Protein AF-A0A815KRX8-F1 (afdb_monomer_lite)

InterPro domains:
  IPR001810 F-box domain [PS50181] (5-52)

Radius of gyration: 23.62 Å; chains: 1; bounding box: 89×50×46 Å

Organism: NCBI:txid392033

Secondary structure (DSSP, 8-state):
-------GGGS-HHHHHHHHHTS-HHHHHHHHTTT-HHHHHHHTSHHHHSEEEE---TT-SS----HHHHHHIIIIIHHHHTTT-SEEEEEGGGHHHHHHHS--TT--EEEEE---HHHHHHHHHHHHHHHHHHHHHHHHHHHHHHHH--S--SHHHHHHHHHHHHHHHHHHHHHHHHHTTS---HHHHGGG---HHHHHHHHHT-------

Foldseek 3Di:
DDDPDDDPVNDDLVVNLVVCQVDQLLCLLLPPCPPDPSSVVSNLDLSSQQAHAAEDDPPDPPDDCDPVSLVCCLAPRCQSNLQSHQEYEHEPVSVVSNLLSDDRPNHDYYHYDDPPCVVVVVVVVVVVVVVVVVVVVVVVVVVVVCVVDVDDDPCVVVVVVVVVVVVVVVVVVVVVVVVVVDDDDVVVCPVRDDPPVVVVCVVVVPPDDDDD

Structure (mmCIF, N/CA/C/O backbone):
data_AF-A0A815KRX8-F1
#
_entry.id   AF-A0A815KRX8-F1
#
loop_
_atom_site.group_PDB
_atom_site.id
_atom_site.type_symbol
_atom_site.label_atom_id
_atom_site.label_alt_id
_atom_site.label_comp_id
_atom_site.label_asym_id
_atom_site.label_entity_id
_atom_site.label_seq_id
_atom_site.pdbx_PDB_ins_code
_atom_site.Cartn_x
_atom_site.Cartn_y
_atom_site.Cartn_z
_atom_site.occupancy
_atom_site.B_iso_or_equiv
_atom_site.auth_seq_id
_atom_site.auth_comp_id
_atom_site.auth_asym_id
_atom_site.auth_atom_id
_atom_site.pdbx_PDB_model_num
ATOM 1 N N . MET A 1 1 ? -39.601 -9.131 10.454 1.00 56.31 1 MET A N 1
ATOM 2 C CA . MET A 1 1 ? -38.180 -9.439 10.716 1.00 56.31 1 MET A CA 1
ATOM 3 C C . MET A 1 1 ? -37.431 -8.122 10.718 1.00 56.31 1 MET A C 1
ATOM 5 O O . MET A 1 1 ? -37.190 -7.575 9.649 1.00 56.31 1 MET A O 1
ATOM 9 N N . GLU A 1 2 ? -37.153 -7.573 11.896 1.00 60.09 2 GLU A N 1
ATOM 10 C CA . GLU A 1 2 ? -36.263 -6.418 12.023 1.00 60.09 2 GLU A CA 1
ATOM 11 C C . GLU A 1 2 ? -34.835 -6.901 11.766 1.00 60.09 2 GLU A C 1
ATOM 13 O O . GLU A 1 2 ? -34.357 -7.824 12.424 1.00 60.09 2 GLU A O 1
ATOM 18 N N . ARG A 1 3 ? -34.172 -6.347 10.748 1.00 64.12 3 ARG A N 1
ATOM 19 C CA . ARG A 1 3 ? -32.745 -6.594 10.540 1.00 64.12 3 ARG A CA 1
ATOM 20 C C . ARG A 1 3 ? -32.000 -5.720 11.539 1.00 64.12 3 ARG A C 1
ATOM 22 O O . ARG A 1 3 ? -32.059 -4.499 11.422 1.00 64.12 3 ARG A O 1
ATOM 29 N N . SER A 1 4 ? -31.315 -6.329 12.503 1.00 70.62 4 SER A N 1
ATOM 30 C CA . SER A 1 4 ? -30.347 -5.604 13.324 1.00 70.62 4 SER A CA 1
ATOM 31 C C . SER A 1 4 ? -29.234 -5.102 12.402 1.00 70.62 4 SER A C 1
ATOM 33 O O . SER A 1 4 ? -28.467 -5.899 11.857 1.00 70.62 4 SER A O 1
ATOM 35 N N . CYS A 1 5 ? -29.183 -3.792 12.174 1.00 80.50 5 CYS A N 1
ATOM 36 C CA . CYS A 1 5 ? -28.076 -3.157 11.474 1.00 80.50 5 CYS A CA 1
ATOM 37 C C . CYS A 1 5 ? -26.936 -3.010 12.483 1.00 80.50 5 CYS A C 1
ATOM 39 O O . CYS A 1 5 ? -26.982 -2.120 13.328 1.00 80.50 5 CYS A O 1
ATOM 41 N N . VAL A 1 6 ? -25.970 -3.927 12.448 1.00 83.56 6 VAL A N 1
ATOM 42 C CA . VAL A 1 6 ? -24.731 -3.771 13.217 1.00 83.56 6 VAL A CA 1
ATOM 43 C C . VAL A 1 6 ? -23.919 -2.689 12.520 1.00 83.56 6 VAL A C 1
ATOM 45 O O . VAL A 1 6 ? -23.613 -2.831 11.332 1.00 83.56 6 VAL A O 1
ATOM 48 N N . GLN A 1 7 ? -23.616 -1.597 13.222 1.00 89.25 7 GLN A N 1
ATOM 49 C CA . GLN A 1 7 ? -22.773 -0.555 12.654 1.00 89.25 7 GLN A CA 1
ATOM 50 C C . GLN A 1 7 ? -21.319 -1.021 12.691 1.00 89.25 7 GLN A C 1
ATOM 52 O O . GLN A 1 7 ? -20.905 -1.749 13.592 1.00 89.25 7 GLN A O 1
ATOM 57 N N . LEU A 1 8 ? -20.526 -0.599 11.705 1.00 87.19 8 LEU A N 1
ATOM 58 C CA . LEU A 1 8 ? -19.100 -0.932 11.648 1.00 87.19 8 LEU A CA 1
ATOM 59 C C . LEU A 1 8 ? -18.374 -0.474 12.928 1.00 87.19 8 LEU A C 1
ATOM 61 O O . LEU A 1 8 ? -17.474 -1.151 13.410 1.00 87.19 8 LEU A O 1
ATOM 65 N N . GLU A 1 9 ? -18.817 0.643 13.508 1.00 88.00 9 GLU A N 1
ATOM 66 C CA . GLU A 1 9 ? -18.276 1.216 14.743 1.00 88.00 9 GLU A CA 1
ATOM 67 C C . GLU A 1 9 ? -18.556 0.361 15.990 1.00 88.00 9 GLU A C 1
ATOM 69 O O . GLU A 1 9 ? -17.815 0.458 16.966 1.00 88.00 9 GLU A O 1
ATOM 74 N N . ASP A 1 10 ? -19.555 -0.523 15.955 1.00 92.81 10 ASP A N 1
ATOM 75 C CA . ASP A 1 10 ? -19.888 -1.403 17.081 1.00 92.81 10 ASP A CA 1
ATOM 76 C C . ASP A 1 10 ? -19.003 -2.661 17.126 1.00 92.81 10 ASP A C 1
ATOM 78 O O . ASP A 1 10 ? -18.965 -3.371 18.133 1.00 92.81 10 ASP A O 1
ATOM 82 N N . LEU A 1 11 ? -18.300 -2.972 16.031 1.00 95.06 11 LEU A N 1
ATOM 83 C CA . LEU A 1 11 ? -17.451 -4.158 15.942 1.00 95.06 11 LEU A CA 1
ATOM 84 C C . LEU A 1 11 ? -16.137 -3.945 16.699 1.00 95.06 11 LEU A C 1
ATOM 86 O O . LEU A 1 11 ? -15.582 -2.859 16.592 1.00 95.06 11 LEU A O 1
ATOM 90 N N . PRO A 1 12 ? -15.586 -4.953 17.400 1.00 96.44 12 PRO A N 1
ATOM 91 C CA . PRO A 1 12 ? -14.242 -4.891 17.986 1.00 96.44 12 PRO A CA 1
ATOM 92 C C . PRO A 1 12 ? -13.132 -4.688 16.940 1.00 96.44 12 PRO A C 1
ATOM 94 O O . PRO A 1 12 ? -13.290 -5.075 15.779 1.00 96.44 12 PRO A O 1
ATOM 97 N N . ASP A 1 13 ? -11.990 -4.130 17.358 1.00 96.38 13 ASP A N 1
ATOM 98 C CA . ASP A 1 13 ? -10.858 -3.807 16.470 1.00 96.38 13 ASP A CA 1
ATOM 99 C C . ASP A 1 13 ? -10.317 -5.044 15.742 1.00 96.38 13 ASP A C 1
ATOM 101 O O . ASP A 1 13 ? -9.998 -4.982 14.557 1.00 96.38 13 ASP A O 1
ATOM 105 N N . GLU A 1 14 ? -10.281 -6.195 16.413 1.00 95.88 14 GLU A N 1
ATOM 106 C CA . GLU A 1 14 ? -9.808 -7.456 15.844 1.00 95.88 14 GLU A CA 1
ATOM 107 C C . GLU A 1 14 ? -10.713 -7.931 14.704 1.00 95.88 14 GLU A C 1
ATOM 109 O O . GLU A 1 14 ? -10.236 -8.425 13.682 1.00 95.88 14 GLU A O 1
ATOM 114 N N . ILE A 1 15 ? -12.028 -7.749 14.853 1.00 96.62 15 ILE A N 1
ATOM 115 C CA . ILE A 1 15 ? -13.004 -8.110 13.821 1.00 96.62 15 ILE A CA 1
ATOM 116 C C . ILE A 1 15 ? -12.880 -7.163 12.629 1.00 96.62 15 ILE A C 1
ATOM 118 O O . ILE A 1 15 ? -12.898 -7.618 11.486 1.00 96.62 15 ILE A O 1
ATOM 122 N N . LEU A 1 16 ? -12.701 -5.864 12.882 1.00 95.94 16 LEU A N 1
ATOM 123 C CA . LEU A 1 16 ? -12.462 -4.877 11.829 1.00 95.94 16 LEU A CA 1
ATOM 124 C C . LEU A 1 16 ? -11.188 -5.184 11.046 1.00 95.94 16 LEU A C 1
ATOM 126 O O . LEU A 1 16 ? -11.213 -5.174 9.818 1.00 95.94 16 LEU A O 1
ATOM 130 N N . LEU A 1 17 ? -10.102 -5.523 11.738 1.00 95.31 17 LEU A N 1
ATOM 131 C CA . LEU A 1 17 ? -8.840 -5.888 11.109 1.00 95.31 17 LEU A CA 1
ATOM 132 C C . LEU A 1 17 ? -8.992 -7.129 10.220 1.00 95.31 17 LEU A C 1
ATOM 134 O O . LEU A 1 17 ? -8.535 -7.110 9.080 1.00 95.31 17 LEU A O 1
ATOM 138 N N . ILE A 1 18 ? -9.693 -8.167 10.692 1.00 95.88 18 ILE A N 1
ATOM 139 C CA . ILE A 1 18 ? -9.994 -9.364 9.889 1.00 95.88 18 ILE A CA 1
ATOM 140 C C . ILE A 1 18 ? -10.816 -8.995 8.649 1.00 95.88 18 ILE A C 1
ATOM 142 O O . ILE A 1 18 ? -10.522 -9.469 7.553 1.00 95.88 18 ILE A O 1
ATOM 146 N N . ILE A 1 19 ? -11.839 -8.146 8.790 1.00 95.44 19 ILE A N 1
ATOM 147 C CA . ILE A 1 19 ? -12.645 -7.689 7.651 1.00 95.44 19 ILE A CA 1
ATOM 148 C C . ILE A 1 19 ? -11.756 -6.947 6.649 1.00 95.44 19 ILE A C 1
ATOM 150 O O . ILE A 1 19 ? -11.759 -7.289 5.469 1.00 95.44 19 ILE A O 1
ATOM 154 N N . PHE A 1 20 ? -10.959 -5.981 7.103 1.00 95.69 20 PHE A N 1
ATOM 155 C CA . PHE A 1 20 ? -10.097 -5.177 6.237 1.00 95.69 20 PHE A CA 1
ATOM 156 C C . PHE A 1 20 ? -9.013 -6.001 5.544 1.00 95.69 20 PHE A C 1
ATOM 158 O O . PHE A 1 20 ? -8.739 -5.760 4.374 1.00 95.69 20 PHE A O 1
ATOM 165 N N . GLN A 1 21 ? -8.437 -7.003 6.211 1.00 93.88 21 GLN A N 1
ATOM 166 C CA . GLN A 1 21 ? -7.458 -7.912 5.604 1.00 93.88 21 GLN A CA 1
ATOM 167 C C . GLN A 1 21 ? -8.037 -8.771 4.474 1.00 93.88 21 GLN A C 1
ATOM 169 O O . GLN A 1 21 ? -7.288 -9.226 3.613 1.00 93.88 21 GLN A O 1
ATOM 174 N N . ASN A 1 22 ? -9.354 -8.984 4.462 1.00 94.31 22 ASN A N 1
ATOM 175 C CA . ASN A 1 22 ? -10.047 -9.677 3.375 1.00 94.31 22 ASN A CA 1
ATOM 176 C C . ASN A 1 22 ? -10.445 -8.740 2.219 1.00 94.31 22 ASN A C 1
ATOM 178 O O . ASN A 1 22 ? -11.000 -9.202 1.222 1.00 94.31 22 ASN A O 1
ATOM 182 N N . LEU A 1 23 ? -10.180 -7.437 2.338 1.00 93.38 23 LEU A N 1
ATOM 183 C CA . LEU A 1 23 ? -10.417 -6.433 1.303 1.00 93.38 23 LEU A CA 1
ATOM 184 C C . LEU A 1 23 ? -9.094 -5.999 0.660 1.00 93.38 23 LEU A C 1
ATOM 186 O O . LEU A 1 23 ? -8.009 -6.208 1.203 1.00 93.38 23 LEU A O 1
ATOM 190 N N . TYR A 1 24 ? -9.177 -5.344 -0.500 1.00 91.50 24 TYR A N 1
ATOM 191 C CA . TYR A 1 24 ? -8.004 -4.713 -1.095 1.00 91.50 24 TYR A CA 1
ATOM 192 C C . TYR A 1 24 ? -7.533 -3.563 -0.206 1.00 91.50 24 TYR A C 1
ATOM 194 O O . TYR A 1 24 ? -8.254 -2.595 0.033 1.00 91.50 24 TYR A O 1
ATOM 202 N N . ASN A 1 25 ? -6.298 -3.669 0.282 1.00 92.94 25 ASN A N 1
ATOM 203 C CA . ASN A 1 25 ? -5.694 -2.675 1.166 1.00 92.94 25 ASN A CA 1
ATOM 204 C C . ASN A 1 25 ? -5.750 -1.252 0.591 1.00 92.94 25 ASN A C 1
ATOM 206 O O . ASN A 1 25 ? -5.998 -0.311 1.339 1.00 92.94 25 ASN A O 1
ATOM 210 N N . CYS A 1 26 ? -5.578 -1.087 -0.721 1.00 92.44 26 CYS A N 1
ATOM 211 C CA . CYS A 1 26 ? -5.683 0.208 -1.376 1.00 92.44 26 CYS A CA 1
ATOM 212 C C . CYS A 1 26 ? -7.086 0.826 -1.236 1.00 92.44 26 CYS A C 1
ATOM 214 O O . CYS A 1 26 ? -7.201 1.990 -0.853 1.00 92.44 26 CYS A O 1
ATOM 216 N N . ASP A 1 27 ? -8.142 0.041 -1.446 1.00 92.69 27 ASP A N 1
ATOM 217 C CA . ASP A 1 27 ? -9.528 0.497 -1.331 1.00 92.69 27 ASP A CA 1
ATOM 218 C C . ASP A 1 27 ? -9.858 0.887 0.106 1.00 92.69 27 ASP A C 1
ATOM 220 O O . ASP A 1 27 ? -10.471 1.927 0.346 1.00 92.69 27 ASP A O 1
ATOM 224 N N . VAL A 1 28 ? -9.417 0.080 1.072 1.00 95.44 28 VAL A N 1
ATOM 225 C CA . VAL A 1 28 ? -9.635 0.348 2.496 1.00 95.44 28 VAL A CA 1
ATOM 226 C C . VAL A 1 28 ? -8.893 1.616 2.924 1.00 95.44 28 VAL A C 1
ATOM 228 O O . VAL A 1 28 ? -9.499 2.499 3.528 1.00 95.44 28 VAL A O 1
ATOM 231 N N . LEU A 1 29 ? -7.606 1.750 2.583 1.00 96.69 29 LEU A N 1
ATOM 232 C CA . LEU A 1 29 ? -6.811 2.936 2.920 1.00 96.69 29 LEU A CA 1
ATOM 233 C C . LEU A 1 29 ? -7.395 4.197 2.287 1.00 96.69 29 LEU A C 1
ATOM 235 O O . LEU A 1 29 ? -7.547 5.210 2.963 1.00 96.69 29 LEU A O 1
ATOM 239 N N . TYR A 1 30 ? -7.765 4.135 1.008 1.00 95.56 30 TYR A N 1
ATOM 240 C CA . TYR A 1 30 ? -8.398 5.260 0.333 1.00 95.56 30 TYR A CA 1
ATOM 241 C C . TYR A 1 30 ? -9.749 5.608 0.970 1.00 95.56 30 TYR A C 1
ATOM 243 O O . TYR A 1 30 ? -10.049 6.780 1.193 1.00 95.56 30 TYR A O 1
ATOM 251 N N . SER A 1 31 ? -10.571 4.612 1.293 1.00 95.06 31 SER A N 1
ATOM 252 C CA . SER A 1 31 ? -11.927 4.856 1.787 1.00 95.06 31 SER A CA 1
ATOM 253 C C . SER A 1 31 ? -11.949 5.370 3.220 1.00 95.06 31 SER A C 1
ATOM 255 O O . SER A 1 31 ? -12.754 6.241 3.522 1.00 95.06 31 SER A O 1
ATOM 257 N N . PHE A 1 32 ? -11.085 4.858 4.096 1.00 95.75 32 PHE A N 1
ATOM 258 C CA . PHE A 1 32 ? -11.240 5.044 5.540 1.00 95.75 32 PHE A CA 1
ATOM 259 C C . PHE A 1 32 ? -10.147 5.885 6.202 1.00 95.75 32 PHE A C 1
ATOM 261 O O . PHE A 1 32 ? -10.406 6.454 7.265 1.00 95.75 32 PHE A O 1
ATOM 268 N N . LEU A 1 33 ? -8.957 6.013 5.604 1.00 96.06 33 LEU A N 1
ATOM 269 C CA . LEU A 1 33 ? -7.874 6.764 6.238 1.00 96.06 33 LEU A CA 1
ATOM 270 C C . LEU A 1 33 ? -8.195 8.267 6.284 1.00 96.06 33 LEU A C 1
ATOM 272 O O . LEU A 1 33 ? -8.465 8.902 5.261 1.00 96.06 33 LEU A O 1
ATOM 276 N N . GLY A 1 34 ? -8.112 8.837 7.482 1.00 93.44 34 GLY A N 1
ATOM 277 C CA . GLY A 1 34 ? -8.430 10.221 7.811 1.00 93.44 34 GLY A CA 1
ATOM 278 C C . GLY A 1 34 ? -9.901 10.475 8.143 1.00 93.44 34 GLY A C 1
ATOM 279 O O . GLY A 1 34 ? -10.245 11.620 8.431 1.00 93.44 34 GLY A O 1
ATOM 280 N N . LEU A 1 35 ? -10.770 9.457 8.103 1.00 93.44 35 LEU A N 1
ATOM 281 C CA . LEU A 1 35 ? -12.194 9.629 8.419 1.00 93.44 35 LEU A CA 1
ATOM 282 C C . LEU A 1 35 ? -12.491 9.534 9.917 1.00 93.44 35 LEU A C 1
ATOM 284 O O . LEU A 1 35 ? -13.349 10.253 10.425 1.00 93.44 35 LEU A O 1
ATOM 288 N N . ASN A 1 36 ? -11.819 8.625 10.620 1.00 95.00 36 ASN A N 1
ATOM 289 C CA . ASN A 1 36 ? -12.097 8.319 12.017 1.00 95.00 36 ASN A CA 1
ATOM 290 C C . ASN A 1 36 ? -10.796 7.917 12.724 1.00 95.00 36 ASN A C 1
ATOM 292 O O . ASN A 1 36 ? -10.052 7.083 12.220 1.00 95.00 36 ASN A O 1
ATOM 296 N N . THR A 1 37 ? -10.536 8.469 13.910 1.00 95.62 37 THR A N 1
ATOM 297 C CA . THR A 1 37 ? -9.283 8.253 14.658 1.00 95.62 37 THR A CA 1
ATOM 298 C C . THR A 1 37 ? -9.057 6.799 15.076 1.00 95.62 37 THR A C 1
ATOM 300 O O . THR A 1 37 ? -7.916 6.334 15.132 1.00 95.62 37 THR A O 1
ATOM 303 N N . ARG A 1 38 ? -10.132 6.059 15.358 1.00 96.25 38 ARG A N 1
ATOM 304 C CA . ARG A 1 38 ? -10.067 4.630 15.670 1.00 96.25 38 ARG A CA 1
ATOM 305 C C . ARG A 1 38 ? -9.701 3.826 14.427 1.00 96.25 38 ARG A C 1
ATOM 307 O O . ARG A 1 38 ? -8.777 3.021 14.483 1.00 96.25 38 ARG A O 1
ATOM 314 N N . LEU A 1 39 ? -10.360 4.094 13.297 1.00 95.81 39 LEU A N 1
ATOM 315 C CA . LEU A 1 39 ? -10.004 3.459 12.023 1.00 95.81 39 LEU A CA 1
ATOM 316 C C . LEU A 1 39 ? -8.574 3.806 11.617 1.00 95.81 39 LEU A C 1
ATOM 318 O O . LEU A 1 39 ? -7.833 2.917 11.226 1.00 95.81 39 LEU A O 1
ATOM 322 N N . ASP A 1 40 ? -8.149 5.054 11.796 1.00 96.25 40 ASP A N 1
ATOM 323 C CA . ASP A 1 40 ? -6.776 5.470 11.522 1.00 96.25 40 ASP A CA 1
ATOM 324 C C . ASP A 1 40 ? -5.774 4.675 12.348 1.00 96.25 40 ASP A C 1
ATOM 326 O O . ASP A 1 40 ? -4.715 4.340 11.835 1.00 96.25 40 ASP A O 1
ATOM 330 N N . THR A 1 41 ? -6.096 4.341 13.598 1.00 96.19 41 THR A N 1
ATOM 331 C CA . THR A 1 41 ? -5.224 3.520 14.446 1.00 96.19 41 THR A CA 1
ATOM 332 C C . THR A 1 41 ? -5.085 2.107 13.874 1.00 96.19 41 THR A C 1
ATOM 334 O O . THR A 1 41 ? -3.964 1.636 13.700 1.00 96.19 41 THR A O 1
ATOM 337 N N . ILE A 1 42 ? -6.200 1.473 13.491 1.00 96.31 42 ILE A N 1
ATOM 338 C CA . ILE A 1 42 ? -6.218 0.127 12.886 1.00 96.31 42 ILE A CA 1
ATOM 339 C C . ILE A 1 42 ? -5.492 0.122 11.532 1.00 96.31 42 ILE A C 1
ATOM 341 O O . ILE A 1 42 ? -4.674 -0.750 11.254 1.00 96.31 42 ILE A O 1
ATOM 345 N N . LEU A 1 43 ? -5.760 1.116 10.686 1.00 96.50 43 LEU A N 1
ATOM 346 C CA . LEU A 1 43 ? -5.179 1.238 9.347 1.00 96.50 43 LEU A CA 1
ATOM 347 C C . LEU A 1 43 ? -3.723 1.686 9.365 1.00 96.50 43 LEU A C 1
ATOM 349 O O . LEU A 1 43 ? -3.047 1.555 8.354 1.00 96.50 43 LEU A O 1
ATOM 353 N N . ASN A 1 44 ? -3.239 2.208 10.489 1.00 95.38 44 ASN A N 1
ATOM 354 C CA . ASN A 1 44 ? -1.828 2.456 10.734 1.00 95.38 44 ASN A CA 1
ATOM 355 C C . ASN A 1 44 ? -1.145 1.279 11.430 1.00 95.38 44 ASN A C 1
ATOM 357 O O . ASN A 1 44 ? 0.047 1.391 11.713 1.00 95.38 44 ASN A O 1
ATOM 361 N N . ASP A 1 45 ? -1.837 0.181 11.725 1.00 95.75 45 ASP A N 1
ATOM 362 C CA . ASP A 1 45 ? -1.202 -0.984 12.323 1.00 95.75 45 ASP A CA 1
ATOM 363 C C . ASP A 1 45 ? -0.313 -1.699 11.294 1.00 95.75 45 ASP A C 1
ATOM 365 O O . ASP A 1 45 ? -0.643 -1.822 10.105 1.00 95.75 45 ASP A O 1
ATOM 369 N N . SER A 1 46 ? 0.844 -2.175 11.752 1.00 96.00 46 SER A N 1
ATOM 370 C CA . SER A 1 46 ? 1.780 -2.940 10.925 1.00 96.00 46 SER A CA 1
ATOM 371 C C . SER A 1 46 ? 1.145 -4.211 10.349 1.00 96.00 46 SER A C 1
ATOM 373 O O . SER A 1 46 ? 1.398 -4.552 9.200 1.00 96.00 46 SER A O 1
ATOM 375 N N . ILE A 1 47 ? 0.247 -4.872 11.082 1.00 95.56 47 ILE A N 1
ATOM 376 C CA . ILE A 1 47 ? -0.455 -6.084 10.650 1.00 95.56 47 ILE A CA 1
ATOM 377 C C . ILE A 1 47 ? -1.237 -5.838 9.352 1.00 95.56 47 ILE A C 1
ATOM 379 O O . ILE A 1 47 ? -1.340 -6.735 8.511 1.00 95.56 47 ILE A O 1
ATOM 383 N N . PHE A 1 48 ? -1.762 -4.626 9.167 1.00 96.69 48 PHE A N 1
ATOM 384 C CA . PHE A 1 48 ? -2.489 -4.242 7.964 1.00 96.69 48 PHE A CA 1
ATOM 385 C C . PHE A 1 48 ? -1.573 -3.648 6.881 1.00 96.69 48 PHE A C 1
ATOM 387 O O . PHE A 1 48 ? -1.664 -4.012 5.711 1.00 96.69 48 PHE A O 1
ATOM 394 N N . THR A 1 49 ? -0.667 -2.746 7.266 1.00 97.00 49 THR A N 1
ATOM 395 C CA . THR A 1 49 ? 0.111 -1.913 6.324 1.00 97.00 49 THR A CA 1
ATOM 396 C C . THR A 1 49 ? 1.400 -2.542 5.818 1.00 97.00 49 THR A C 1
ATOM 398 O O . THR A 1 49 ? 1.955 -2.070 4.824 1.00 97.00 49 THR A O 1
ATOM 401 N N . ARG A 1 50 ? 1.868 -3.624 6.451 1.00 97.81 50 ARG A N 1
ATOM 402 C CA . ARG A 1 50 ? 3.137 -4.276 6.108 1.00 97.81 50 ARG A CA 1
ATOM 403 C C . ARG A 1 50 ? 3.241 -4.669 4.639 1.00 97.81 50 ARG A C 1
ATOM 405 O O . ARG A 1 50 ? 4.314 -4.560 4.048 1.00 97.81 50 ARG A O 1
ATOM 412 N N . ASN A 1 51 ? 2.134 -5.124 4.057 1.00 97.38 51 ASN A N 1
ATOM 413 C CA . ASN A 1 51 ? 2.062 -5.514 2.656 1.00 97.38 51 ASN A CA 1
ATOM 414 C C . ASN A 1 51 ? 1.069 -4.597 1.942 1.00 97.38 51 ASN A C 1
ATOM 416 O O . ASN A 1 51 ? -0.139 -4.745 2.124 1.00 97.38 51 ASN A O 1
ATOM 420 N N . LEU A 1 52 ? 1.568 -3.677 1.117 1.00 97.06 52 LEU A N 1
ATOM 421 C CA . LEU A 1 52 ? 0.750 -2.757 0.331 1.00 97.06 52 LEU A CA 1
ATOM 422 C C . LEU A 1 52 ? 0.694 -3.198 -1.135 1.00 97.06 52 LEU A C 1
ATOM 424 O O . LEU A 1 52 ? 1.710 -3.566 -1.720 1.00 97.06 52 LEU A O 1
ATOM 428 N N . THR A 1 53 ? -0.496 -3.183 -1.739 1.00 95.75 53 THR A N 1
ATOM 429 C CA . THR A 1 53 ? -0.704 -3.562 -3.143 1.00 95.75 53 THR A CA 1
ATOM 430 C C . THR A 1 53 ? -1.496 -2.479 -3.872 1.00 95.75 53 THR A C 1
ATOM 432 O O . THR A 1 53 ? -2.674 -2.275 -3.614 1.00 95.75 53 THR A O 1
ATOM 435 N N . LEU A 1 54 ? -0.829 -1.781 -4.789 1.00 94.12 54 LEU A N 1
ATOM 436 C CA . LEU A 1 54 ? -1.363 -0.715 -5.641 1.00 94.12 54 LEU A CA 1
ATOM 437 C C . LEU A 1 54 ? -1.321 -1.181 -7.103 1.00 94.12 54 LEU A C 1
ATOM 439 O O . LEU A 1 54 ? -0.600 -0.631 -7.937 1.00 94.12 54 LEU A O 1
ATOM 443 N N . ILE A 1 55 ? -2.046 -2.263 -7.384 1.00 91.12 55 ILE A N 1
ATOM 444 C CA . ILE A 1 55 ? -2.203 -2.833 -8.727 1.00 91.12 55 ILE A CA 1
ATOM 445 C C . ILE A 1 55 ? -3.677 -2.727 -9.107 1.00 91.12 55 ILE A C 1
ATOM 447 O O . ILE A 1 55 ? -4.546 -2.971 -8.266 1.00 91.12 55 ILE A O 1
ATOM 451 N N . LYS A 1 56 ? -3.972 -2.421 -10.373 1.00 82.19 56 LYS A N 1
ATOM 452 C CA . LYS A 1 56 ? -5.335 -2.501 -10.898 1.00 82.19 56 LYS A CA 1
ATOM 453 C C . LYS A 1 56 ? -5.901 -3.931 -10.760 1.00 82.19 56 LYS A C 1
ATOM 455 O O . LYS A 1 56 ? -5.271 -4.882 -11.230 1.00 82.19 56 LYS A O 1
ATOM 460 N N . PRO A 1 57 ? -7.093 -4.123 -10.160 1.00 77.56 57 PRO A N 1
ATOM 461 C CA . PRO A 1 57 ? -7.719 -5.440 -10.092 1.00 77.56 57 PRO A CA 1
ATOM 462 C C . PRO A 1 57 ? -8.023 -5.969 -11.500 1.00 77.56 57 PRO A C 1
ATOM 464 O O . PRO A 1 57 ? -8.724 -5.319 -12.274 1.00 77.56 57 PRO A O 1
ATOM 467 N N . ILE A 1 58 ? -7.546 -7.177 -11.818 1.00 70.81 58 ILE A N 1
ATOM 468 C CA . ILE A 1 58 ? -7.644 -7.791 -13.159 1.00 70.81 58 ILE A CA 1
ATOM 469 C C . ILE A 1 58 ? -9.105 -7.947 -13.629 1.00 70.81 58 ILE A C 1
ATOM 471 O O . ILE A 1 58 ? -9.384 -7.909 -14.825 1.00 70.81 58 ILE A O 1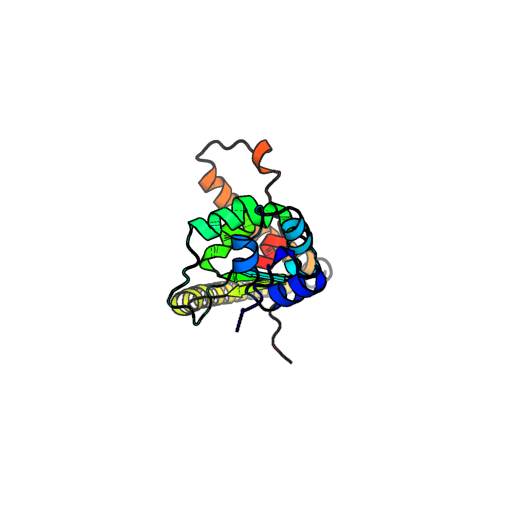
ATOM 475 N N . HIS A 1 59 ? -10.050 -8.095 -12.697 1.00 70.38 59 HIS A N 1
ATOM 476 C CA . HIS A 1 59 ? -11.457 -8.391 -12.996 1.00 70.38 59 HIS A CA 1
ATOM 477 C C . HIS A 1 59 ? -12.422 -7.227 -12.742 1.00 70.38 59 HIS A C 1
ATOM 479 O O . HIS A 1 59 ? -13.633 -7.408 -12.855 1.00 70.38 59 HIS A O 1
ATOM 485 N N . SER A 1 60 ? -11.920 -6.035 -12.410 1.00 65.62 60 SER A N 1
ATOM 486 C CA . SER A 1 60 ? -12.779 -4.877 -12.167 1.00 65.62 60 SER A CA 1
ATOM 487 C C . SER A 1 60 ? -12.873 -4.016 -13.419 1.00 65.62 60 SER A C 1
ATOM 489 O O . SER A 1 60 ? -12.039 -3.150 -13.668 1.00 65.62 60 SER A O 1
ATOM 491 N N . SER A 1 61 ? -13.914 -4.238 -14.221 1.00 63.41 61 SER A N 1
ATOM 492 C CA . SER A 1 61 ? -14.230 -3.357 -15.353 1.00 63.41 61 SER A CA 1
ATOM 493 C C . SER A 1 61 ? -14.709 -1.967 -14.914 1.00 63.41 61 SER A C 1
ATOM 495 O O . SER A 1 61 ? -14.855 -1.088 -15.756 1.00 63.41 61 SER A O 1
ATOM 497 N N . SER A 1 62 ? -14.995 -1.766 -13.622 1.00 64.88 62 SER A N 1
ATOM 498 C CA . SER A 1 62 ? -15.606 -0.542 -13.091 1.00 64.88 62 SER A CA 1
ATOM 499 C C . SER A 1 62 ? -14.700 0.283 -12.181 1.00 64.88 62 SER A C 1
ATOM 501 O O . SER A 1 62 ? -15.013 1.445 -11.940 1.00 64.88 62 SER A O 1
ATOM 503 N N . TYR A 1 63 ? -13.613 -0.285 -11.654 1.00 66.19 63 TYR A N 1
ATOM 504 C CA . TYR A 1 63 ? -12.697 0.441 -10.777 1.00 66.19 63 TYR A CA 1
ATOM 505 C C . TYR A 1 63 ? -11.392 0.734 -11.507 1.00 66.19 63 TYR A C 1
ATOM 507 O O . TYR A 1 63 ? -10.525 -0.127 -11.668 1.00 66.19 63 TYR A O 1
ATOM 515 N N . GLU A 1 64 ? -11.268 1.971 -11.971 1.00 79.25 64 GLU A N 1
ATOM 516 C CA . GLU A 1 64 ? -10.026 2.484 -12.520 1.00 79.25 64 GLU A CA 1
ATOM 517 C C . GLU A 1 64 ? -9.242 3.182 -11.410 1.00 79.25 64 GLU A C 1
ATOM 519 O O . GLU A 1 64 ? -9.757 4.074 -10.735 1.00 79.25 64 GLU A O 1
ATOM 524 N N . PHE A 1 65 ? -7.990 2.769 -11.211 1.00 84.88 65 PHE A N 1
ATOM 525 C CA . PHE A 1 65 ? -7.070 3.450 -10.308 1.00 84.88 65 PHE A CA 1
ATOM 526 C C . PHE A 1 65 ? -6.660 4.782 -10.953 1.00 84.88 65 PHE A C 1
ATOM 528 O O . PHE A 1 65 ? -5.668 4.871 -11.671 1.00 84.88 65 PHE A O 1
ATOM 535 N N . THR A 1 66 ? -7.517 5.791 -10.793 1.00 90.56 66 THR A N 1
ATOM 536 C CA . THR A 1 66 ? -7.368 7.105 -11.432 1.00 90.56 66 THR A CA 1
ATOM 537 C C . THR A 1 66 ? -6.175 7.886 -10.883 1.00 90.56 66 THR A C 1
ATOM 539 O O . THR A 1 66 ? -5.728 7.662 -9.755 1.00 90.56 66 THR A O 1
ATOM 542 N N . ASP A 1 67 ? -5.722 8.890 -11.637 1.00 91.56 67 ASP A N 1
ATOM 543 C CA . ASP A 1 67 ? -4.668 9.807 -11.188 1.00 91.56 67 ASP A CA 1
ATOM 544 C C . ASP A 1 67 ? -4.997 10.507 -9.868 1.00 91.56 67 ASP A C 1
ATOM 546 O O . ASP A 1 67 ? -4.090 10.735 -9.074 1.00 91.56 67 ASP A O 1
ATOM 550 N N . ILE A 1 68 ? -6.279 10.786 -9.607 1.00 94.00 68 ILE A N 1
ATOM 551 C CA . ILE A 1 68 ? -6.755 11.405 -8.362 1.00 94.00 68 ILE A CA 1
ATOM 552 C C . ILE A 1 68 ? -6.536 10.464 -7.173 1.00 94.00 68 ILE A C 1
ATOM 554 O O . ILE A 1 68 ? -6.107 10.893 -6.101 1.00 94.00 68 ILE A O 1
ATOM 558 N N . ILE A 1 69 ? -6.828 9.172 -7.355 1.00 93.56 69 ILE A N 1
ATOM 559 C CA . ILE A 1 69 ? -6.587 8.156 -6.326 1.00 93.56 69 ILE A CA 1
ATOM 560 C C . ILE A 1 69 ? -5.083 8.059 -6.069 1.00 93.56 69 ILE A C 1
ATOM 562 O O . ILE A 1 69 ? -4.653 8.132 -4.918 1.00 93.56 69 ILE A O 1
ATOM 566 N N . LEU A 1 70 ? -4.281 7.974 -7.134 1.00 95.00 70 LEU A N 1
ATOM 567 C CA . LEU A 1 70 ? -2.828 7.902 -7.028 1.00 95.00 70 LEU A CA 1
ATOM 568 C C . LEU A 1 70 ? -2.221 9.143 -6.355 1.00 95.00 70 LEU A C 1
ATOM 570 O O . LEU A 1 70 ? -1.358 8.997 -5.494 1.00 95.00 70 LEU A O 1
ATOM 574 N N . ASP A 1 71 ? -2.695 10.348 -6.675 1.00 96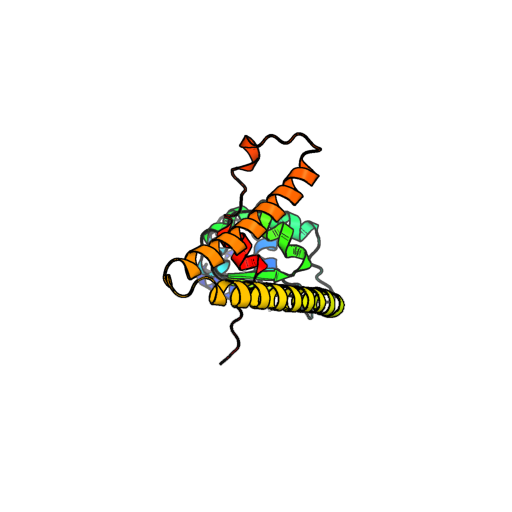.12 71 ASP A N 1
ATOM 575 C CA . ASP A 1 71 ? -2.244 11.584 -6.028 1.00 96.12 71 ASP A CA 1
ATOM 576 C C . ASP A 1 71 ? -2.512 11.556 -4.527 1.00 96.12 71 ASP A C 1
ATOM 578 O O . ASP A 1 71 ? -1.612 11.836 -3.734 1.00 96.12 71 ASP A O 1
ATOM 582 N N . ARG A 1 72 ? -3.711 11.138 -4.113 1.00 96.19 72 ARG A N 1
ATOM 583 C CA . ARG A 1 72 ? -4.015 10.991 -2.687 1.00 96.19 72 ARG A CA 1
ATOM 584 C C . ARG A 1 72 ? -3.099 9.966 -2.018 1.00 96.19 72 ARG A C 1
ATOM 586 O O . ARG A 1 72 ? -2.642 10.188 -0.896 1.00 96.19 72 ARG A O 1
ATOM 593 N N . PHE A 1 73 ? -2.768 8.874 -2.706 1.00 97.31 73 PHE A N 1
ATOM 594 C CA . PHE A 1 73 ? -1.774 7.931 -2.200 1.00 97.31 73 PHE A CA 1
ATOM 595 C C . PHE A 1 73 ? -0.407 8.586 -2.009 1.00 97.31 73 PHE A C 1
ATOM 597 O O . PHE A 1 73 ? 0.159 8.499 -0.921 1.00 97.31 73 PHE A O 1
ATOM 604 N N . CYS A 1 74 ? 0.104 9.265 -3.033 1.00 97.00 74 CYS A N 1
ATOM 605 C CA . CYS A 1 74 ? 1.422 9.889 -3.019 1.00 97.00 74 CYS A CA 1
ATOM 606 C C . CYS A 1 74 ? 1.546 11.012 -1.981 1.00 97.00 74 CYS A C 1
ATOM 608 O O . CYS A 1 74 ? 2.568 11.105 -1.306 1.00 97.00 74 CYS A O 1
ATOM 610 N N . PHE A 1 75 ? 0.526 11.857 -1.834 1.00 97.38 75 PHE A N 1
ATOM 611 C CA . PHE A 1 75 ? 0.629 13.062 -1.009 1.00 97.38 75 PHE A CA 1
ATOM 612 C C . PHE A 1 75 ? 0.091 12.900 0.412 1.00 97.38 75 PHE A C 1
ATOM 614 O O . PHE A 1 75 ? 0.539 13.620 1.304 1.00 97.38 75 PHE A O 1
ATOM 621 N N . GLU A 1 76 ? -0.838 11.972 0.652 1.00 97.25 76 GLU A N 1
ATOM 622 C CA . GLU A 1 76 ? -1.522 11.870 1.946 1.00 97.25 76 GLU A CA 1
ATOM 623 C C . GLU A 1 76 ? -1.320 10.521 2.630 1.00 97.25 76 GLU A C 1
ATOM 625 O O . GLU A 1 76 ? -0.978 10.486 3.811 1.00 97.25 76 GLU A O 1
ATOM 630 N N . ILE A 1 77 ? -1.539 9.414 1.915 1.00 97.69 77 ILE A N 1
ATOM 631 C CA . ILE A 1 77 ? -1.586 8.076 2.525 1.00 97.69 77 ILE A CA 1
ATOM 632 C C . ILE A 1 77 ? -0.175 7.533 2.748 1.00 97.69 77 ILE A C 1
ATOM 634 O O . ILE A 1 77 ? 0.198 7.244 3.883 1.00 97.69 77 ILE A O 1
ATOM 638 N N . LEU A 1 78 ? 0.630 7.419 1.686 1.00 97.69 78 LEU A N 1
ATOM 639 C CA . LEU A 1 78 ? 1.961 6.809 1.745 1.00 97.69 78 LEU A CA 1
ATOM 640 C C . LEU A 1 78 ? 2.877 7.498 2.766 1.00 97.69 78 LEU A C 1
ATOM 642 O O . LEU A 1 78 ? 3.489 6.778 3.552 1.00 97.69 78 LEU A O 1
ATOM 646 N N . PRO A 1 79 ? 2.937 8.842 2.867 1.00 97.44 79 PRO A N 1
ATOM 647 C CA . PRO A 1 79 ? 3.752 9.501 3.888 1.00 97.44 79 PRO A CA 1
ATOM 648 C C . PRO A 1 79 ? 3.391 9.155 5.342 1.00 97.44 79 PRO A C 1
ATOM 650 O O . PRO A 1 79 ? 4.211 9.390 6.223 1.00 97.44 79 PRO A O 1
ATOM 653 N N . ARG A 1 80 ? 2.186 8.631 5.612 1.00 97.19 80 ARG A N 1
ATOM 654 C CA . ARG A 1 80 ? 1.728 8.264 6.966 1.00 97.19 80 ARG A CA 1
ATOM 655 C C . ARG A 1 80 ? 2.041 6.818 7.353 1.00 97.19 80 ARG A C 1
ATOM 657 O O . ARG A 1 80 ? 2.091 6.518 8.542 1.00 97.19 80 ARG A O 1
ATOM 664 N N . ILE A 1 81 ? 2.201 5.935 6.366 1.00 97.50 81 ILE A N 1
ATOM 665 C CA . ILE A 1 81 ? 2.362 4.484 6.575 1.00 97.50 81 ILE A CA 1
ATOM 666 C C . ILE A 1 81 ? 3.701 3.938 6.057 1.00 97.50 81 ILE A C 1
ATOM 668 O O . ILE A 1 81 ? 3.967 2.745 6.180 1.00 97.50 81 ILE A O 1
ATOM 672 N N . ASN A 1 82 ? 4.534 4.781 5.443 1.00 97.38 82 ASN A N 1
ATOM 673 C CA . ASN A 1 82 ? 5.775 4.400 4.760 1.00 97.38 82 ASN A CA 1
ATOM 674 C C . ASN A 1 82 ? 6.774 3.629 5.623 1.00 97.38 82 ASN A C 1
ATOM 676 O O . ASN A 1 82 ? 7.487 2.768 5.112 1.00 97.38 82 ASN A O 1
ATOM 680 N N . ASP A 1 83 ? 6.843 3.947 6.910 1.00 97.81 83 ASP A N 1
ATOM 681 C CA . ASP A 1 83 ? 7.715 3.295 7.874 1.00 97.81 83 ASP A CA 1
ATOM 682 C C . ASP A 1 83 ? 7.282 1.858 8.170 1.00 97.81 83 ASP A C 1
ATOM 684 O O . ASP A 1 83 ? 8.097 1.063 8.615 1.00 97.81 83 ASP A O 1
ATOM 688 N N . LYS A 1 84 ? 6.039 1.479 7.880 1.00 97.88 84 LYS A N 1
ATOM 689 C CA . LYS A 1 84 ? 5.519 0.131 8.152 1.00 97.88 84 LYS A CA 1
ATOM 690 C C . LYS A 1 84 ? 5.503 -0.757 6.921 1.00 97.88 84 LYS A C 1
ATOM 692 O O . LYS A 1 84 ? 5.382 -1.970 7.055 1.00 97.88 84 LYS A O 1
ATOM 697 N N . ILE A 1 85 ? 5.623 -0.173 5.729 1.00 98.00 85 ILE A N 1
ATOM 698 C CA . ILE A 1 85 ? 5.604 -0.918 4.473 1.00 98.00 85 ILE A CA 1
ATOM 699 C C . ILE A 1 85 ? 6.907 -1.707 4.336 1.00 98.00 85 ILE A C 1
ATOM 701 O O . ILE A 1 85 ? 7.985 -1.152 4.128 1.00 98.00 85 ILE A O 1
ATOM 705 N N . GLU A 1 86 ? 6.775 -3.026 4.394 1.00 98.00 86 GLU A N 1
ATOM 706 C CA . GLU A 1 86 ? 7.853 -3.986 4.168 1.00 98.00 86 GLU A CA 1
ATOM 707 C C . GLU A 1 86 ? 7.829 -4.546 2.745 1.00 98.00 86 GLU A C 1
ATOM 709 O O . GLU A 1 86 ? 8.879 -4.811 2.146 1.00 98.00 86 GLU A O 1
ATOM 714 N N . ARG A 1 87 ? 6.619 -4.715 2.198 1.00 97.88 87 ARG A N 1
ATOM 715 C CA . ARG A 1 87 ? 6.374 -5.222 0.850 1.00 97.88 87 ARG A CA 1
ATOM 716 C C . ARG A 1 87 ? 5.442 -4.290 0.099 1.00 97.88 87 ARG A C 1
ATOM 718 O O . ARG A 1 87 ? 4.343 -3.999 0.567 1.00 97.88 87 ARG A O 1
ATOM 725 N N . LEU A 1 88 ? 5.869 -3.863 -1.081 1.00 97.50 88 LEU A N 1
ATOM 726 C CA . LEU A 1 88 ? 5.126 -2.949 -1.935 1.00 97.50 88 LEU A CA 1
ATOM 727 C C . LEU A 1 88 ? 4.969 -3.569 -3.321 1.00 97.50 88 LEU A C 1
ATOM 729 O O . LEU A 1 88 ? 5.948 -3.766 -4.031 1.00 97.50 88 LEU A O 1
ATOM 733 N N . ASN A 1 89 ? 3.737 -3.878 -3.705 1.00 96.50 89 ASN A N 1
ATOM 734 C CA . ASN A 1 89 ? 3.394 -4.339 -5.044 1.00 96.50 89 ASN A CA 1
ATOM 735 C C . ASN A 1 89 ? 2.733 -3.193 -5.805 1.00 96.50 89 ASN A C 1
ATOM 737 O O . ASN A 1 89 ? 1.728 -2.668 -5.334 1.00 96.50 89 ASN A O 1
ATOM 741 N N . ILE A 1 90 ? 3.268 -2.794 -6.954 1.00 95.00 90 ILE A N 1
ATOM 742 C CA . ILE A 1 90 ? 2.776 -1.634 -7.706 1.00 95.00 90 ILE A CA 1
ATOM 743 C C . ILE A 1 90 ? 2.696 -1.931 -9.193 1.00 95.00 90 ILE A C 1
ATOM 745 O O . ILE A 1 90 ? 3.471 -2.716 -9.741 1.00 95.00 90 ILE A O 1
ATOM 749 N N . GLU A 1 91 ? 1.762 -1.270 -9.860 1.00 92.88 91 GLU A N 1
ATOM 750 C CA . GLU A 1 91 ? 1.744 -1.227 -11.314 1.00 92.88 91 GLU A CA 1
ATOM 751 C C . GLU A 1 91 ? 2.918 -0.391 -11.848 1.00 92.88 91 GLU A C 1
ATOM 753 O O . GLU A 1 91 ? 3.264 0.659 -11.298 1.00 92.88 91 GLU A O 1
ATOM 758 N N . SER A 1 92 ? 3.543 -0.856 -12.930 1.00 89.06 92 SER A N 1
ATOM 759 C CA . SER A 1 92 ? 4.717 -0.221 -13.540 1.00 89.06 92 SER A CA 1
ATOM 760 C C . SER A 1 92 ? 4.442 1.223 -13.976 1.00 89.06 92 SER A C 1
ATOM 762 O O . SER A 1 92 ? 5.308 2.086 -13.830 1.00 89.06 92 SER A O 1
ATOM 764 N N . SER A 1 93 ? 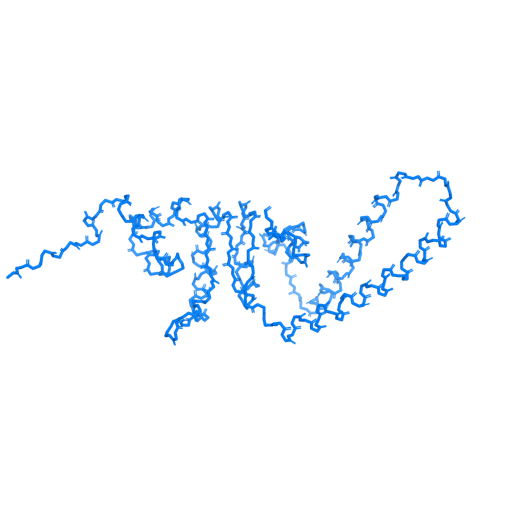3.211 1.503 -14.411 1.00 90.31 93 SER A N 1
ATOM 765 C CA . SER A 1 93 ? 2.706 2.833 -14.771 1.00 90.31 93 SER A CA 1
ATOM 766 C C . SER A 1 93 ? 2.742 3.834 -13.607 1.00 90.31 93 SER A C 1
ATOM 768 O O . SER A 1 93 ? 2.862 5.037 -13.835 1.00 90.31 93 SER A O 1
ATOM 770 N N . PHE A 1 94 ? 2.698 3.363 -12.356 1.00 92.50 94 PHE A N 1
ATOM 771 C CA . PHE A 1 94 ? 2.669 4.202 -11.152 1.00 92.50 94 PHE A CA 1
ATOM 772 C C . PHE A 1 94 ? 4.014 4.272 -10.421 1.00 92.50 94 PHE A C 1
ATOM 7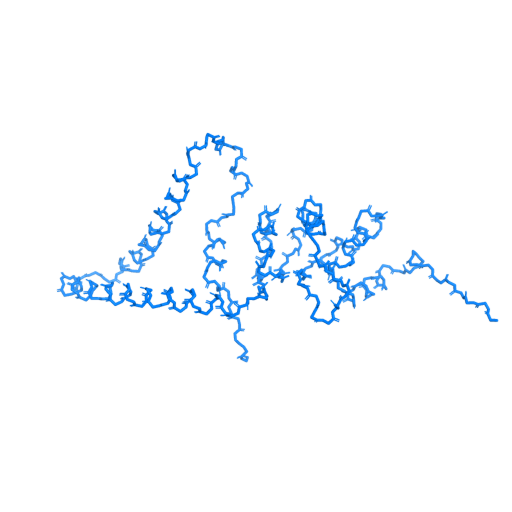74 O O . PHE A 1 94 ? 4.166 5.052 -9.477 1.00 92.50 94 PHE A O 1
ATOM 781 N N . MET A 1 95 ? 4.997 3.479 -10.857 1.00 93.19 95 MET A N 1
ATOM 782 C CA . MET A 1 95 ? 6.261 3.264 -10.153 1.00 93.19 95 MET A CA 1
ATOM 783 C C . MET A 1 95 ? 6.971 4.566 -9.779 1.00 93.19 95 MET A C 1
ATOM 785 O O . MET A 1 95 ? 7.319 4.764 -8.618 1.00 93.19 95 MET A O 1
ATOM 789 N N . GLU A 1 96 ? 7.171 5.468 -10.742 1.00 90.38 96 GLU A N 1
ATOM 790 C CA . GLU A 1 96 ? 7.901 6.716 -10.497 1.00 90.38 96 GLU A CA 1
ATOM 791 C C . GLU A 1 96 ? 7.215 7.568 -9.420 1.00 90.38 96 GLU A C 1
ATOM 793 O O . GLU A 1 96 ? 7.864 8.000 -8.469 1.00 90.38 96 GLU A O 1
ATOM 798 N N . ARG A 1 97 ? 5.893 7.753 -9.514 1.00 94.75 97 ARG A N 1
ATOM 799 C CA . ARG A 1 97 ? 5.129 8.578 -8.565 1.00 94.75 97 ARG A CA 1
ATOM 800 C C . ARG A 1 97 ? 5.130 7.983 -7.160 1.00 94.75 97 ARG A C 1
ATOM 802 O O . ARG A 1 97 ? 5.339 8.714 -6.197 1.00 94.75 97 ARG A O 1
ATOM 809 N N . ILE A 1 98 ? 4.948 6.669 -7.031 1.00 95.25 98 ILE A N 1
ATOM 810 C CA . ILE A 1 98 ? 4.901 5.997 -5.723 1.00 95.25 98 ILE A CA 1
ATOM 811 C C . ILE A 1 98 ? 6.277 5.994 -5.050 1.00 95.25 98 ILE A C 1
ATOM 813 O O . ILE A 1 98 ? 6.376 6.257 -3.851 1.00 95.25 98 ILE A O 1
ATOM 817 N N . LEU A 1 99 ? 7.346 5.724 -5.802 1.00 93.06 99 LEU A N 1
ATOM 818 C CA . LEU A 1 99 ? 8.697 5.664 -5.240 1.00 93.06 99 LEU A CA 1
ATOM 819 C C . LEU A 1 99 ? 9.271 7.051 -4.921 1.00 93.06 99 LEU A C 1
ATOM 821 O O . LEU A 1 99 ? 10.113 7.161 -4.037 1.00 93.06 99 LEU A O 1
ATOM 825 N N . LEU A 1 100 ? 8.815 8.107 -5.604 1.00 93.44 100 LEU A N 1
ATOM 826 C CA . LEU A 1 100 ? 9.199 9.490 -5.300 1.00 93.44 100 LEU A CA 1
ATOM 827 C C . LEU A 1 100 ? 8.334 10.149 -4.216 1.00 93.44 100 LEU A C 1
ATOM 829 O O . LEU A 1 100 ? 8.725 11.192 -3.695 1.00 93.44 100 LEU A O 1
ATOM 833 N N . ALA A 1 101 ? 7.181 9.570 -3.875 1.00 93.75 101 ALA A N 1
ATOM 834 C CA . ALA A 1 101 ? 6.255 10.138 -2.898 1.00 93.75 101 ALA A CA 1
ATOM 835 C C . ALA A 1 101 ? 6.856 10.253 -1.488 1.00 93.75 101 ALA A C 1
ATOM 837 O O . ALA A 1 101 ? 6.593 11.219 -0.774 1.00 93.75 101 ALA A O 1
ATOM 838 N N . THR A 1 102 ? 7.639 9.259 -1.065 1.00 95.62 102 THR A N 1
ATOM 839 C CA . THR A 1 102 ? 8.184 9.186 0.294 1.00 95.62 102 THR A CA 1
ATOM 840 C C . THR A 1 102 ? 9.370 8.218 0.379 1.00 95.62 102 THR A C 1
ATOM 842 O O . THR A 1 102 ? 9.668 7.489 -0.564 1.00 95.62 102 THR A O 1
ATOM 845 N N . ASN A 1 103 ? 10.050 8.203 1.526 1.00 94.62 103 ASN A N 1
ATOM 846 C CA . ASN A 1 103 ? 11.097 7.232 1.841 1.00 94.62 103 ASN A CA 1
ATOM 847 C C . ASN A 1 103 ? 10.480 5.990 2.489 1.00 94.62 103 ASN A C 1
ATOM 849 O O . ASN A 1 103 ? 9.703 6.133 3.425 1.00 94.62 103 ASN A O 1
ATOM 853 N N . TYR A 1 104 ? 10.875 4.792 2.064 1.00 95.75 104 TYR A N 1
ATOM 854 C CA . TYR A 1 104 ? 10.385 3.532 2.634 1.00 95.75 104 TYR A CA 1
ATOM 855 C C . TYR A 1 104 ? 11.511 2.818 3.397 1.00 95.75 104 TYR A C 1
ATOM 857 O O . TYR A 1 104 ? 12.226 2.007 2.806 1.00 95.75 104 TYR A O 1
ATOM 865 N N . PRO A 1 105 ? 11.741 3.138 4.683 1.00 95.81 105 PRO A N 1
ATOM 866 C CA . PRO A 1 105 ? 12.915 2.654 5.412 1.00 95.81 105 PRO A CA 1
ATOM 867 C C . PRO A 1 105 ? 12.917 1.137 5.645 1.00 95.81 105 PRO A C 1
ATOM 869 O O . PRO A 1 105 ? 13.991 0.549 5.716 1.00 95.81 105 PRO A O 1
ATOM 872 N N . ASN A 1 106 ? 11.738 0.510 5.728 1.00 97.12 106 ASN A N 1
ATOM 873 C CA . ASN A 1 106 ? 11.585 -0.921 6.016 1.00 97.12 106 ASN A CA 1
ATOM 874 C C . ASN A 1 106 ? 11.266 -1.771 4.771 1.00 97.12 106 ASN A C 1
ATOM 876 O O . ASN A 1 106 ? 11.087 -2.989 4.872 1.00 97.12 106 ASN A O 1
ATOM 880 N N . LEU A 1 107 ? 11.240 -1.150 3.587 1.00 96.81 107 LEU A N 1
ATOM 881 C CA . LEU A 1 107 ? 10.916 -1.825 2.336 1.00 96.81 107 LEU A CA 1
ATOM 882 C C . LEU A 1 107 ? 12.048 -2.759 1.911 1.00 96.81 107 LEU A C 1
ATOM 884 O O . LEU A 1 107 ? 13.145 -2.316 1.567 1.00 96.81 107 LEU A O 1
ATOM 888 N N . HIS A 1 108 ? 11.749 -4.053 1.866 1.00 95.19 108 HIS A N 1
ATOM 889 C CA . HIS A 1 108 ? 12.682 -5.084 1.413 1.00 95.19 108 HIS A CA 1
ATOM 890 C C . HIS A 1 108 ? 12.149 -5.902 0.231 1.00 95.19 108 HIS A C 1
ATOM 892 O O . HIS A 1 108 ? 12.911 -6.641 -0.390 1.00 95.19 108 HIS A O 1
ATOM 898 N N . THR A 1 109 ? 10.865 -5.771 -0.122 1.00 95.62 109 THR A N 1
ATOM 899 C CA . THR A 1 109 ? 10.284 -6.416 -1.309 1.00 95.62 109 THR A CA 1
ATOM 900 C C . THR A 1 109 ? 9.512 -5.409 -2.154 1.00 95.62 109 THR A C 1
ATOM 902 O O . THR A 1 109 ? 8.560 -4.799 -1.675 1.00 95.62 109 THR A O 1
ATOM 905 N N . LEU A 1 110 ? 9.891 -5.279 -3.427 1.00 95.62 110 LEU A N 1
ATOM 906 C CA . LEU A 1 110 ? 9.193 -4.467 -4.424 1.00 95.62 110 LEU A CA 1
ATOM 907 C C . LEU A 1 110 ? 8.716 -5.371 -5.567 1.00 95.62 110 LEU A C 1
ATOM 909 O O . LEU A 1 110 ? 9.535 -5.897 -6.316 1.00 95.62 110 LEU A O 1
ATOM 913 N N . GLY A 1 111 ? 7.403 -5.548 -5.693 1.00 94.88 111 GLY A N 1
ATOM 914 C CA . GLY A 1 111 ? 6.778 -6.242 -6.816 1.00 94.88 111 GLY A CA 1
ATOM 915 C C . GLY A 1 111 ? 6.306 -5.245 -7.871 1.00 94.88 111 GLY A C 1
ATOM 916 O O . GLY A 1 111 ? 5.619 -4.280 -7.541 1.00 94.88 111 GLY A O 1
ATOM 917 N N . LEU A 1 112 ? 6.650 -5.478 -9.137 1.00 91.75 112 LEU A N 1
ATOM 918 C CA . LEU A 1 112 ? 6.241 -4.636 -10.263 1.00 91.75 112 LEU A CA 1
ATOM 919 C C . LEU A 1 112 ? 5.333 -5.425 -11.212 1.00 91.75 112 LEU A C 1
ATOM 921 O O . LEU A 1 112 ? 5.682 -6.524 -11.637 1.00 91.75 112 LEU A O 1
ATOM 925 N N . TYR A 1 113 ? 4.181 -4.850 -11.555 1.00 90.62 113 TYR A N 1
ATOM 926 C CA . TYR A 1 113 ? 3.134 -5.499 -12.348 1.00 90.62 113 TYR A CA 1
ATOM 927 C C . TYR A 1 113 ? 2.773 -4.690 -13.594 1.00 90.62 113 TYR A C 1
ATOM 929 O O . TYR A 1 113 ? 3.053 -3.496 -13.688 1.00 90.62 113 TYR A O 1
ATOM 937 N N . GLY A 1 114 ? 2.126 -5.338 -14.564 1.00 83.00 114 GLY A N 1
ATOM 938 C CA . GLY A 1 114 ? 1.625 -4.654 -15.758 1.00 83.00 114 GLY A CA 1
ATOM 939 C C . GLY A 1 114 ? 2.722 -4.218 -16.730 1.00 83.00 114 GLY A C 1
ATOM 940 O O . GLY A 1 114 ? 2.543 -3.243 -17.452 1.00 83.00 114 GLY A O 1
ATOM 941 N N . PHE A 1 115 ? 3.862 -4.915 -16.766 1.00 73.38 115 PHE A N 1
ATOM 942 C CA . PHE A 1 115 ? 4.786 -4.767 -17.887 1.00 73.38 115 PHE A CA 1
ATOM 943 C C . PHE A 1 115 ? 4.114 -5.324 -19.139 1.00 73.38 115 PHE A C 1
ATOM 945 O O . PHE A 1 115 ? 3.994 -6.538 -19.308 1.00 73.38 115 PHE A O 1
ATOM 952 N N . VAL A 1 116 ? 3.664 -4.436 -20.021 1.00 62.62 116 VAL A N 1
ATOM 953 C CA . VAL A 1 116 ? 3.239 -4.844 -21.357 1.00 62.62 116 VAL A CA 1
ATOM 954 C C . VAL A 1 116 ? 4.497 -5.312 -22.090 1.00 62.62 116 VAL A C 1
ATOM 956 O O . VAL A 1 116 ? 5.374 -4.519 -22.440 1.00 62.62 116 VAL A O 1
ATOM 959 N N . ALA A 1 117 ? 4.612 -6.629 -22.268 1.00 50.44 117 ALA A N 1
ATOM 960 C CA . ALA A 1 117 ? 5.777 -7.282 -22.863 1.00 50.44 117 ALA A CA 1
ATOM 961 C C . ALA A 1 117 ? 6.111 -6.769 -24.277 1.00 50.44 117 ALA A C 1
ATOM 963 O O . ALA A 1 117 ? 7.247 -6.909 -24.716 1.00 50.44 117 ALA A O 1
ATOM 964 N N . GLU A 1 118 ? 5.169 -6.120 -24.963 1.00 48.56 118 GLU A N 1
ATOM 965 C CA . GLU A 1 118 ? 5.352 -5.610 -26.328 1.00 48.56 118 GLU A CA 1
ATOM 966 C C . GLU A 1 118 ? 6.365 -4.457 -26.425 1.00 48.56 118 GLU A C 1
ATOM 968 O O . GLU A 1 118 ? 7.003 -4.301 -27.455 1.00 48.56 118 GLU A O 1
ATOM 973 N N . THR A 1 119 ? 6.591 -3.689 -25.354 1.00 47.12 119 THR A N 1
ATOM 974 C CA . THR A 1 119 ? 7.643 -2.645 -25.314 1.00 47.12 119 THR A CA 1
ATOM 975 C C . THR A 1 119 ? 8.792 -3.001 -24.376 1.00 47.12 119 THR A C 1
ATOM 977 O O . THR A 1 119 ? 9.934 -2.617 -24.624 1.00 47.12 119 THR A O 1
ATOM 980 N N . GLY A 1 120 ? 8.523 -3.786 -23.329 1.00 41.97 120 GLY A N 1
ATOM 981 C CA . GLY A 1 120 ? 9.562 -4.308 -22.444 1.00 41.97 120 GLY A CA 1
ATOM 982 C C . GLY A 1 120 ? 10.453 -5.332 -23.142 1.00 41.97 120 GLY A C 1
ATOM 983 O O . GLY A 1 120 ? 11.663 -5.255 -23.014 1.00 41.97 120 GLY A O 1
ATOM 984 N N . GLY A 1 121 ? 9.886 -6.243 -23.933 1.00 41.38 121 GLY A N 1
ATOM 985 C CA . GLY A 1 121 ? 10.634 -7.282 -24.637 1.00 41.38 121 GLY A CA 1
ATOM 986 C C . GLY A 1 121 ? 11.651 -6.706 -25.613 1.00 41.38 121 GLY A C 1
ATOM 987 O O . GLY A 1 121 ? 12.810 -7.080 -25.545 1.00 41.38 121 GLY A O 1
ATOM 988 N N . GLU A 1 122 ? 11.270 -5.745 -26.456 1.00 44.94 122 GLU A N 1
ATOM 989 C CA . GLU A 1 122 ? 12.193 -5.141 -27.427 1.00 44.94 122 GLU A CA 1
ATOM 990 C C . GLU A 1 122 ? 13.237 -4.237 -26.771 1.00 44.94 122 GLU A C 1
ATOM 992 O O . GLU A 1 122 ? 14.410 -4.319 -27.124 1.00 44.94 122 GLU A O 1
ATOM 997 N N . VAL A 1 123 ? 12.861 -3.419 -25.780 1.00 48.81 123 VAL A N 1
ATOM 998 C CA . VAL A 1 123 ? 13.827 -2.562 -25.075 1.00 48.81 123 VAL A CA 1
ATOM 999 C C . VAL A 1 123 ? 14.771 -3.404 -24.223 1.00 48.81 123 VAL A C 1
ATOM 1001 O O . VAL A 1 123 ? 15.968 -3.157 -24.239 1.00 48.81 123 VAL A O 1
ATOM 1004 N N . PHE A 1 124 ? 14.281 -4.424 -23.519 1.00 43.47 124 PHE A N 1
ATOM 1005 C CA . PHE A 1 124 ? 15.118 -5.309 -22.709 1.0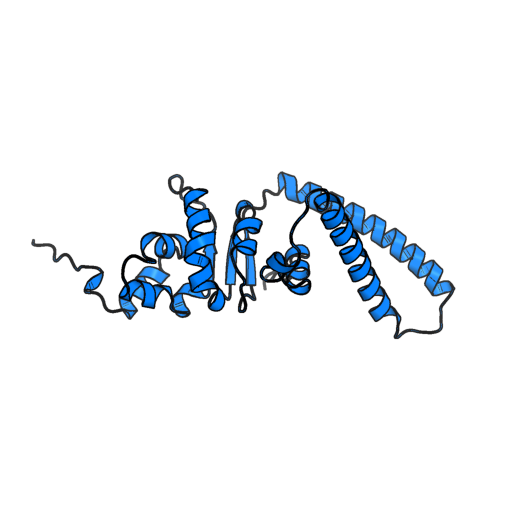0 43.47 124 PHE A CA 1
ATOM 1006 C C . PHE A 1 124 ? 15.951 -6.246 -23.590 1.00 43.47 124 PHE A C 1
ATOM 1008 O O . PHE A 1 124 ? 17.104 -6.486 -23.263 1.00 43.47 124 PHE A O 1
ATOM 1015 N N . TYR A 1 125 ? 15.440 -6.708 -24.736 1.00 45.72 125 TYR A N 1
ATOM 1016 C CA . TYR A 1 125 ? 16.187 -7.507 -25.713 1.00 45.72 125 TYR A CA 1
ATOM 1017 C C . TYR A 1 125 ? 17.255 -6.683 -26.431 1.00 45.72 125 TYR A C 1
ATOM 1019 O O . TYR A 1 125 ? 18.397 -7.121 -26.510 1.00 45.72 125 TYR A O 1
ATOM 1027 N N . GLU A 1 126 ? 16.949 -5.468 -26.892 1.00 51.94 126 GLU A N 1
ATOM 1028 C CA . GLU A 1 126 ? 17.952 -4.573 -27.477 1.00 51.94 126 GLU A CA 1
ATOM 1029 C C . GLU A 1 126 ? 18.947 -4.089 -26.416 1.00 51.94 126 GLU A C 1
ATOM 1031 O O . GLU A 1 126 ? 20.137 -4.020 -26.701 1.00 51.94 126 GLU A O 1
ATOM 1036 N N . GLN A 1 127 ? 18.531 -3.869 -25.164 1.00 49.09 127 GLN A N 1
ATOM 1037 C CA . GLN A 1 127 ? 19.449 -3.555 -24.064 1.00 49.09 127 GLN A CA 1
ATOM 1038 C C . GLN A 1 127 ? 20.312 -4.767 -23.681 1.00 49.09 127 GLN A C 1
ATOM 1040 O O . GLN A 1 127 ? 21.502 -4.591 -23.448 1.00 49.09 127 GLN A O 1
ATOM 1045 N N . LEU A 1 128 ? 19.773 -5.990 -23.675 1.00 44.47 128 LEU A N 1
ATOM 1046 C CA . LEU A 1 128 ? 20.525 -7.235 -23.470 1.00 44.47 128 LEU A CA 1
ATOM 1047 C C . LEU A 1 128 ? 21.488 -7.506 -24.626 1.00 44.47 128 LEU A C 1
ATOM 1049 O O . LEU A 1 128 ? 22.601 -7.950 -24.384 1.00 44.47 128 LEU A O 1
ATOM 1053 N N . LYS A 1 129 ? 21.110 -7.195 -25.865 1.00 48.12 129 LYS A N 1
ATOM 1054 C CA . LYS A 1 129 ? 21.945 -7.323 -27.067 1.00 48.12 129 LYS A CA 1
ATOM 1055 C C . LYS A 1 129 ? 23.052 -6.271 -27.097 1.00 48.12 129 LYS A C 1
ATOM 1057 O O . LYS A 1 129 ? 24.197 -6.595 -27.408 1.00 48.12 129 LYS A O 1
ATOM 1062 N N . LEU A 1 130 ? 22.745 -5.036 -26.696 1.00 51.66 130 LEU A N 1
ATOM 1063 C CA . LEU A 1 130 ? 23.729 -3.973 -26.501 1.00 51.66 130 LEU A CA 1
ATOM 1064 C C . LEU A 1 130 ? 24.687 -4.335 -25.362 1.00 51.66 130 LEU A C 1
ATOM 1066 O O . LEU A 1 130 ? 25.897 -4.202 -25.515 1.00 51.66 130 LEU A O 1
ATOM 1070 N N . ASN A 1 131 ? 24.166 -4.851 -24.247 1.00 49.25 131 ASN A N 1
ATOM 1071 C CA . ASN A 1 131 ? 24.964 -5.280 -23.106 1.00 49.25 131 ASN A CA 1
ATOM 1072 C C . ASN A 1 131 ? 25.806 -6.512 -23.447 1.00 49.25 131 ASN A C 1
ATOM 1074 O O . ASN A 1 131 ? 26.967 -6.524 -23.087 1.00 49.25 131 ASN A O 1
ATOM 1078 N N . ALA A 1 132 ? 25.297 -7.491 -24.198 1.00 45.50 132 ALA A N 1
ATOM 1079 C CA . ALA A 1 132 ? 26.058 -8.659 -24.646 1.00 45.50 132 ALA A CA 1
ATOM 1080 C C . ALA A 1 132 ? 27.194 -8.267 -25.599 1.00 45.50 132 ALA A C 1
ATOM 1082 O O . ALA A 1 132 ? 28.308 -8.766 -25.460 1.00 45.50 132 ALA A O 1
ATOM 1083 N N . LYS A 1 133 ? 26.945 -7.313 -26.507 1.00 61.62 133 LYS A N 1
ATOM 1084 C CA . LYS A 1 133 ? 27.980 -6.733 -27.371 1.00 61.62 133 LYS A CA 1
ATOM 1085 C C . LYS A 1 133 ? 29.032 -5.975 -26.557 1.00 61.62 133 LYS A C 1
ATOM 1087 O O . LYS A 1 133 ? 30.222 -6.196 -26.736 1.00 61.62 133 LYS A O 1
ATOM 1092 N N . THR A 1 134 ? 28.596 -5.149 -25.607 1.00 59.22 134 THR A N 1
ATOM 1093 C CA . THR A 1 134 ? 29.498 -4.406 -24.714 1.00 59.22 134 THR A CA 1
ATOM 1094 C C . THR A 1 134 ? 30.269 -5.359 -23.794 1.00 59.22 134 THR A C 1
ATOM 1096 O O . THR A 1 134 ? 31.437 -5.136 -23.517 1.00 59.22 134 THR A O 1
ATOM 1099 N N . SER A 1 135 ? 29.657 -6.458 -23.351 1.00 48.22 135 SER A N 1
ATOM 1100 C CA . SER A 1 135 ? 30.296 -7.502 -22.551 1.00 48.22 135 SER A CA 1
ATOM 1101 C C . SER A 1 135 ? 31.313 -8.298 -23.358 1.00 48.22 135 SER A C 1
ATOM 1103 O O . SER A 1 135 ? 32.358 -8.606 -22.809 1.00 48.22 135 SER A O 1
ATOM 1105 N N . GLN A 1 136 ? 31.068 -8.593 -24.638 1.00 59.59 136 GLN A N 1
ATOM 1106 C CA . GLN A 1 136 ? 32.077 -9.193 -25.519 1.00 59.59 136 GLN A CA 1
ATOM 1107 C C . GLN A 1 136 ? 33.247 -8.243 -25.769 1.00 59.59 136 GLN A C 1
ATOM 1109 O O . GLN A 1 136 ? 34.387 -8.662 -25.628 1.00 59.59 136 GLN A O 1
ATOM 1114 N N . GLU A 1 137 ? 32.981 -6.965 -26.046 1.00 60.78 137 GLU A N 1
ATOM 1115 C CA . GLU A 1 137 ? 34.029 -5.948 -26.208 1.00 60.78 137 GLU A CA 1
ATOM 1116 C C . GLU A 1 137 ? 34.832 -5.763 -24.904 1.00 60.78 137 GLU A C 1
ATOM 1118 O O . GLU A 1 137 ? 36.055 -5.648 -24.928 1.00 60.78 137 GLU A O 1
ATOM 1123 N N . ILE A 1 138 ? 34.171 -5.810 -23.742 1.00 48.81 138 ILE A N 1
ATOM 1124 C CA . ILE A 1 138 ? 34.826 -5.771 -22.429 1.00 48.81 138 ILE A CA 1
ATOM 1125 C C . ILE A 1 138 ? 35.617 -7.058 -22.165 1.00 48.81 138 ILE A C 1
ATOM 1127 O O . ILE A 1 138 ? 36.734 -6.962 -21.672 1.00 48.81 138 ILE A O 1
ATOM 1131 N N . ILE A 1 139 ? 35.098 -8.246 -22.495 1.00 52.75 139 ILE A N 1
ATOM 1132 C CA . ILE A 1 139 ? 35.821 -9.522 -22.362 1.00 52.75 139 ILE A CA 1
ATOM 1133 C C . ILE A 1 139 ? 37.054 -9.526 -23.266 1.00 52.75 139 ILE A C 1
ATOM 1135 O O . ILE A 1 139 ? 38.129 -9.862 -22.794 1.00 52.75 139 ILE A O 1
ATOM 1139 N N . GLU A 1 140 ? 36.948 -9.064 -24.508 1.00 62.72 140 GLU A N 1
ATOM 1140 C CA . GLU A 1 140 ? 38.064 -8.992 -25.454 1.00 62.72 140 GLU A CA 1
ATOM 1141 C C . GLU A 1 140 ? 39.133 -7.986 -24.991 1.00 62.72 140 GLU A C 1
ATOM 1143 O O . GLU A 1 140 ? 40.334 -8.265 -25.032 1.00 62.72 140 GLU A O 1
ATOM 1148 N N . VAL A 1 141 ? 38.720 -6.833 -24.453 1.00 51.59 141 VAL A N 1
ATOM 1149 C CA . VAL A 1 141 ? 39.636 -5.884 -23.804 1.00 51.59 141 VAL A CA 1
ATOM 1150 C C . VAL A 1 141 ? 40.259 -6.499 -22.551 1.00 51.59 141 VAL A C 1
ATOM 1152 O O . VAL A 1 141 ? 41.454 -6.322 -22.327 1.00 51.59 141 VAL A O 1
ATOM 1155 N N . LEU A 1 142 ? 39.505 -7.248 -21.744 1.00 44.06 142 LEU A N 1
ATOM 1156 C CA . LEU A 1 142 ? 39.995 -7.902 -20.529 1.00 44.06 142 LEU A CA 1
ATOM 1157 C C . LEU A 1 142 ? 40.931 -9.073 -20.828 1.00 44.06 142 LEU A C 1
ATOM 1159 O O . LEU A 1 142 ? 41.900 -9.232 -20.100 1.00 44.06 142 LEU A O 1
ATOM 1163 N N . GLU A 1 143 ? 40.710 -9.849 -21.884 1.00 54.06 143 GLU A N 1
ATOM 1164 C CA . GLU A 1 143 ? 41.588 -10.934 -22.334 1.00 54.06 143 GLU A CA 1
ATOM 1165 C C . GLU A 1 143 ? 42.897 -10.373 -22.905 1.00 54.06 143 GLU A C 1
ATOM 1167 O O . GLU A 1 143 ? 43.982 -10.831 -22.535 1.00 54.06 143 GLU A O 1
ATOM 1172 N N . ASN A 1 144 ? 42.815 -9.291 -23.688 1.00 54.22 144 ASN A N 1
ATOM 1173 C CA . ASN A 1 144 ? 43.983 -8.522 -24.127 1.00 54.22 144 ASN A CA 1
ATOM 1174 C C . ASN A 1 144 ? 44.728 -7.873 -22.944 1.00 54.22 144 ASN A C 1
ATOM 1176 O O . ASN A 1 144 ? 45.956 -7.785 -22.937 1.00 54.22 144 ASN A O 1
ATOM 1180 N N . SER A 1 145 ? 44.008 -7.455 -21.900 1.00 43.72 145 SER A N 1
ATOM 1181 C CA . SER A 1 145 ? 44.596 -6.896 -20.675 1.00 43.72 145 SER A CA 1
ATOM 1182 C C . SER A 1 145 ? 45.188 -7.979 -19.763 1.00 43.72 145 SER A C 1
ATOM 1184 O O . SER A 1 145 ? 46.232 -7.759 -19.156 1.00 43.72 145 SER A O 1
ATOM 1186 N N . GLN A 1 146 ? 44.581 -9.169 -19.687 1.00 43.69 146 GLN A N 1
ATOM 1187 C CA . GLN A 1 146 ? 45.055 -10.321 -18.910 1.00 43.69 146 GLN A CA 1
ATOM 1188 C C . GLN A 1 146 ? 46.290 -10.973 -19.534 1.00 43.69 146 GLN A C 1
ATOM 1190 O O . GLN A 1 146 ? 47.160 -11.445 -18.799 1.00 43.69 146 GLN A O 1
ATOM 1195 N N . GLN A 1 147 ? 46.431 -10.944 -20.864 1.00 53.03 147 GLN A N 1
ATOM 1196 C CA . GLN A 1 147 ? 47.704 -11.277 -21.511 1.00 53.03 147 GLN A CA 1
ATOM 1197 C C . GLN A 1 147 ? 48.837 -10.339 -21.068 1.00 53.03 147 GLN A C 1
ATOM 1199 O O . GLN A 1 147 ? 49.981 -10.782 -20.970 1.00 53.03 147 GLN A O 1
ATOM 1204 N N . ASN A 1 148 ? 48.511 -9.091 -20.714 1.00 48.50 148 ASN A N 1
ATOM 1205 C CA . ASN A 1 148 ? 49.470 -8.080 -20.266 1.00 48.50 148 ASN A CA 1
ATOM 1206 C C . ASN A 1 148 ? 49.679 -8.027 -18.739 1.00 48.50 148 ASN A C 1
ATOM 1208 O O . ASN A 1 148 ? 50.681 -7.478 -18.284 1.00 48.50 148 ASN A O 1
ATOM 1212 N N . LEU A 1 149 ? 48.789 -8.611 -17.928 1.00 48.34 149 LEU A N 1
ATOM 1213 C CA . LEU A 1 149 ? 48.819 -8.503 -16.462 1.00 48.34 149 LEU A CA 1
ATOM 1214 C C . LEU A 1 149 ? 48.574 -9.858 -15.781 1.00 48.34 149 LEU A C 1
ATOM 1216 O O . LEU A 1 149 ? 47.563 -10.085 -15.122 1.00 48.34 149 LEU A O 1
ATOM 1220 N N . LYS A 1 150 ? 49.550 -10.765 -15.876 1.00 45.84 150 LYS A N 1
ATOM 1221 C CA . LYS A 1 150 ? 49.534 -12.066 -15.179 1.00 45.84 150 LYS A CA 1
ATOM 1222 C C . LYS A 1 150 ? 49.879 -12.016 -13.679 1.00 45.84 150 LYS A C 1
ATOM 1224 O O . LYS A 1 150 ? 50.117 -13.074 -13.107 1.00 45.84 150 LYS A O 1
ATOM 1229 N N . HIS A 1 151 ? 49.932 -10.848 -13.024 1.00 50.19 151 HIS A N 1
ATOM 1230 C CA . HIS A 1 151 ? 50.564 -10.773 -11.695 1.00 50.19 151 HIS A CA 1
ATOM 1231 C C . HIS A 1 151 ? 49.793 -10.162 -10.512 1.00 50.19 151 HIS A C 1
ATOM 1233 O O . HIS A 1 151 ? 50.360 -10.146 -9.424 1.00 50.19 151 HIS A O 1
ATOM 1239 N N . LEU A 1 152 ? 48.526 -9.745 -10.617 1.00 49.84 152 LEU A N 1
ATOM 1240 C CA . LEU A 1 152 ? 47.775 -9.294 -9.427 1.00 49.84 152 LEU A CA 1
ATOM 1241 C C . LEU A 1 152 ? 46.287 -9.661 -9.499 1.00 49.84 152 LEU A C 1
ATOM 1243 O O . LEU A 1 152 ? 45.538 -9.090 -10.283 1.00 49.84 152 LEU A O 1
ATOM 1247 N N . GLN A 1 153 ? 45.848 -10.606 -8.659 1.00 46.50 153 GLN A N 1
ATOM 1248 C CA . GLN A 1 153 ? 44.488 -11.169 -8.693 1.00 46.50 153 GLN A CA 1
ATOM 1249 C C . GLN A 1 153 ? 43.531 -10.694 -7.580 1.00 46.50 153 GLN A C 1
ATOM 1251 O O . GLN A 1 153 ? 42.396 -11.154 -7.543 1.00 46.50 153 GLN A O 1
ATOM 1256 N N . SER A 1 154 ? 43.901 -9.743 -6.715 1.00 48.09 154 SER A N 1
ATOM 1257 C CA . SER A 1 154 ? 42.974 -9.212 -5.690 1.00 48.09 154 SER A CA 1
ATOM 1258 C C . SER A 1 154 ? 42.412 -7.817 -5.992 1.00 48.09 154 SER A C 1
ATOM 1260 O O . SER A 1 154 ? 41.353 -7.468 -5.479 1.00 48.09 154 SER A O 1
ATOM 1262 N N . GLU A 1 155 ? 43.047 -7.026 -6.861 1.00 50.97 155 GLU A N 1
ATOM 1263 C CA . GLU A 1 155 ? 42.548 -5.689 -7.241 1.00 50.97 155 GLU A CA 1
ATOM 1264 C C . GLU A 1 155 ? 41.459 -5.739 -8.329 1.00 50.97 155 GLU A C 1
ATOM 1266 O O . GLU A 1 155 ? 40.693 -4.794 -8.509 1.00 50.97 155 GLU A O 1
ATOM 1271 N N . TYR A 1 156 ? 41.332 -6.880 -9.010 1.00 48.97 156 TYR A N 1
ATOM 1272 C CA . TYR A 1 156 ? 40.450 -7.081 -10.161 1.00 48.97 156 TYR A CA 1
ATOM 1273 C C . TYR A 1 156 ? 38.957 -6.935 -9.827 1.00 48.97 156 TYR A C 1
ATOM 1275 O O . TYR A 1 156 ? 38.205 -6.317 -10.578 1.00 48.97 156 TYR A O 1
ATOM 1283 N N . PHE A 1 157 ? 38.521 -7.446 -8.672 1.00 46.19 157 PHE A N 1
ATOM 1284 C CA . PHE A 1 157 ? 37.113 -7.379 -8.268 1.00 46.19 157 PHE A CA 1
ATOM 1285 C C . PHE A 1 157 ? 36.693 -5.958 -7.859 1.00 46.19 157 PHE A C 1
ATOM 1287 O O . PHE A 1 157 ? 35.610 -5.490 -8.212 1.00 46.19 157 PHE A O 1
ATOM 1294 N N . ILE A 1 158 ? 37.588 -5.229 -7.185 1.00 48.88 158 ILE A N 1
ATOM 1295 C CA . ILE A 1 158 ? 37.369 -3.827 -6.805 1.00 48.88 158 ILE A CA 1
ATOM 1296 C C . ILE A 1 158 ? 37.347 -2.944 -8.059 1.00 48.88 158 ILE A C 1
ATOM 1298 O O . ILE A 1 158 ? 36.507 -2.050 -8.173 1.00 48.88 158 ILE A O 1
ATOM 1302 N N . HIS A 1 159 ? 38.205 -3.233 -9.040 1.00 46.91 159 HIS A N 1
ATOM 1303 C CA . HIS A 1 159 ? 38.260 -2.459 -10.274 1.00 46.91 159 HIS A CA 1
ATOM 1304 C C . HIS A 1 159 ? 37.006 -2.642 -11.148 1.00 46.91 159 HIS A C 1
ATOM 1306 O O . HIS A 1 159 ? 36.496 -1.655 -11.681 1.00 46.91 159 HIS A O 1
ATOM 1312 N N . GLN A 1 160 ? 36.461 -3.862 -11.228 1.00 52.56 160 GLN A N 1
ATOM 1313 C CA . GLN A 1 160 ? 35.202 -4.171 -11.925 1.00 52.56 160 GLN A CA 1
ATOM 1314 C C . GLN A 1 160 ? 34.003 -3.437 -11.297 1.00 52.56 160 GLN A C 1
ATOM 1316 O O . GLN A 1 160 ? 33.225 -2.795 -12.005 1.00 52.56 160 GLN A O 1
ATOM 1321 N N . MET A 1 161 ? 33.892 -3.438 -9.962 1.00 48.59 161 MET A N 1
ATOM 1322 C CA . MET A 1 161 ? 32.857 -2.668 -9.257 1.00 48.59 161 MET A CA 1
ATOM 1323 C C . MET A 1 161 ? 33.002 -1.156 -9.474 1.00 48.59 161 MET A C 1
ATOM 1325 O O . MET A 1 161 ? 32.004 -0.475 -9.714 1.00 48.59 161 MET A O 1
ATOM 1329 N N . LEU A 1 162 ? 34.227 -0.621 -9.444 1.00 46.47 162 LEU A N 1
ATOM 1330 C CA . LEU A 1 162 ? 34.480 0.805 -9.678 1.00 46.47 162 LEU A CA 1
ATOM 1331 C C . LEU A 1 162 ? 34.122 1.242 -11.104 1.00 46.47 162 LEU A C 1
ATOM 1333 O O . LEU A 1 162 ? 33.635 2.355 -11.279 1.00 46.47 162 LEU A O 1
ATOM 1337 N N . ILE A 1 163 ? 34.296 0.378 -12.107 1.00 51.12 163 ILE A N 1
ATOM 1338 C CA . ILE A 1 163 ? 33.919 0.667 -13.500 1.00 51.12 163 ILE A CA 1
ATOM 1339 C C . ILE A 1 163 ? 32.395 0.743 -13.647 1.00 51.12 163 ILE A C 1
ATOM 1341 O O . ILE A 1 163 ? 31.885 1.697 -14.234 1.00 51.12 163 ILE A O 1
ATOM 1345 N N . VAL A 1 164 ? 31.650 -0.193 -13.052 1.00 53.47 164 VAL A N 1
ATOM 1346 C CA . VAL A 1 164 ? 30.176 -0.165 -13.072 1.00 53.47 164 VAL A CA 1
ATOM 1347 C C . VAL A 1 164 ? 29.640 1.075 -12.347 1.00 53.47 164 VAL A C 1
ATOM 1349 O O . VAL A 1 164 ? 28.744 1.755 -12.852 1.00 53.47 164 VAL A O 1
ATOM 1352 N N . VAL A 1 165 ? 30.239 1.437 -11.207 1.00 51.88 165 VAL A N 1
ATOM 1353 C CA . VAL A 1 165 ? 29.893 2.660 -10.465 1.00 51.88 165 VAL A CA 1
ATOM 1354 C C . VAL A 1 165 ? 30.270 3.926 -11.247 1.00 51.88 165 VAL A C 1
ATOM 1356 O O . VAL A 1 165 ? 29.492 4.879 -11.261 1.00 51.88 165 VAL A O 1
ATOM 1359 N N . ALA A 1 166 ? 31.409 3.956 -11.944 1.00 45.69 166 ALA A N 1
ATOM 1360 C CA . ALA A 1 166 ? 31.834 5.099 -12.754 1.00 45.69 166 ALA A CA 1
ATOM 1361 C C . ALA A 1 166 ? 30.926 5.317 -13.975 1.00 45.69 166 ALA A C 1
ATOM 1363 O O . ALA A 1 166 ? 30.515 6.449 -14.235 1.00 45.69 166 ALA A O 1
ATOM 1364 N N . ILE A 1 167 ? 30.535 4.243 -14.669 1.00 51.75 167 ILE A N 1
ATOM 1365 C CA . ILE A 1 167 ? 29.578 4.295 -15.785 1.00 51.75 167 ILE A CA 1
ATOM 1366 C C . ILE A 1 167 ? 28.215 4.794 -15.287 1.00 51.75 167 ILE A C 1
ATOM 1368 O O . ILE A 1 167 ? 27.586 5.642 -15.927 1.00 51.75 167 ILE A O 1
ATOM 1372 N N . PHE A 1 168 ? 27.781 4.338 -14.109 1.00 49.16 168 PHE A N 1
ATOM 1373 C CA . PHE A 1 168 ? 26.559 4.818 -13.467 1.00 49.16 168 PHE A CA 1
ATOM 1374 C C . PHE A 1 168 ? 26.646 6.314 -13.116 1.00 49.16 168 PHE A C 1
ATOM 1376 O O . PHE A 1 168 ? 25.752 7.083 -13.472 1.00 49.16 168 PHE A O 1
ATOM 1383 N N . MET A 1 169 ? 27.746 6.762 -12.503 1.00 49.97 169 MET A N 1
ATOM 1384 C CA . MET A 1 169 ? 27.962 8.167 -12.134 1.00 49.97 169 MET A CA 1
ATOM 1385 C C . MET A 1 169 ? 28.048 9.098 -13.348 1.00 49.97 169 MET A C 1
ATOM 1387 O O . MET A 1 169 ? 27.473 10.185 -13.322 1.00 49.97 169 MET A O 1
ATOM 1391 N N . GLN A 1 170 ? 28.695 8.671 -14.433 1.00 48.53 170 GLN A N 1
ATOM 1392 C CA . GLN A 1 170 ? 28.796 9.444 -15.672 1.00 48.53 170 GLN A CA 1
ATOM 1393 C C . GLN A 1 170 ? 27.427 9.598 -16.351 1.00 48.53 170 GLN A C 1
ATOM 1395 O O . GLN A 1 170 ? 27.082 10.674 -16.852 1.00 48.53 170 GLN A O 1
ATOM 1400 N N . LYS A 1 171 ? 26.596 8.550 -16.319 1.00 47.62 171 LYS A N 1
ATOM 1401 C CA . LYS A 1 171 ? 25.239 8.575 -16.881 1.00 47.62 171 LYS A CA 1
ATOM 1402 C C . LYS A 1 171 ? 24.295 9.428 -16.031 1.00 47.62 171 LYS A C 1
ATOM 1404 O O . LYS A 1 171 ? 23.539 10.222 -16.587 1.00 47.62 171 LYS A O 1
ATOM 1409 N N . VAL A 1 172 ? 24.423 9.365 -14.702 1.00 47.69 172 VAL A N 1
ATOM 1410 C CA . VAL A 1 172 ? 23.740 10.276 -13.772 1.00 47.69 172 VAL A CA 1
ATOM 1411 C C . VAL A 1 172 ? 24.168 11.722 -14.032 1.00 47.69 172 VAL A C 1
ATOM 1413 O O . VAL A 1 172 ? 23.301 12.542 -14.300 1.00 47.69 172 VAL A O 1
ATOM 1416 N N . GLN A 1 173 ? 25.468 12.037 -14.087 1.00 43.19 173 GLN A N 1
ATOM 1417 C CA . GLN A 1 173 ? 25.965 13.387 -14.405 1.00 43.19 173 GLN A CA 1
ATOM 1418 C C . GLN A 1 173 ? 25.462 13.915 -15.752 1.00 43.19 173 GLN A C 1
ATOM 1420 O O . GLN A 1 173 ? 25.168 15.102 -15.858 1.00 43.19 173 GLN A O 1
ATOM 1425 N N . THR A 1 174 ? 25.319 13.054 -16.761 1.00 41.69 174 THR A N 1
ATOM 1426 C CA . THR A 1 174 ? 24.804 13.430 -18.089 1.00 41.69 174 THR A CA 1
ATOM 1427 C C . THR A 1 174 ? 23.306 13.763 -18.056 1.00 41.69 174 THR A C 1
ATOM 1429 O O . THR A 1 174 ? 22.831 14.631 -18.789 1.00 41.69 174 THR A O 1
ATOM 1432 N N . ILE A 1 175 ? 22.540 13.102 -17.186 1.00 43.91 175 ILE A N 1
ATOM 1433 C CA . ILE A 1 175 ? 21.120 13.403 -16.955 1.00 43.91 175 ILE A CA 1
ATOM 1434 C C . ILE A 1 175 ? 20.982 14.690 -16.129 1.00 43.91 175 ILE A C 1
ATOM 1436 O O . ILE A 1 175 ? 20.144 15.539 -16.440 1.00 43.91 175 ILE A O 1
ATOM 1440 N N . THR A 1 176 ? 21.841 14.884 -15.124 1.00 40.19 176 THR A N 1
ATOM 1441 C CA . THR A 1 176 ? 21.861 16.101 -14.304 1.00 40.19 176 THR A CA 1
ATOM 1442 C C . THR A 1 176 ? 22.300 17.318 -15.122 1.00 40.19 176 THR A C 1
ATOM 1444 O O . THR A 1 176 ? 21.676 18.368 -15.012 1.00 40.19 176 THR A O 1
ATOM 1447 N N . SER A 1 177 ? 23.293 17.191 -16.010 1.00 42.16 177 SER A N 1
ATOM 1448 C CA . SER A 1 177 ? 23.766 18.281 -16.878 1.00 42.16 177 SER A CA 1
ATOM 1449 C C . SER A 1 177 ? 22.738 18.684 -17.940 1.00 42.16 177 SER A C 1
ATOM 1451 O O . SER A 1 177 ? 22.578 19.874 -18.205 1.00 42.16 177 SER A O 1
ATOM 1453 N N . LYS A 1 178 ? 21.951 17.732 -18.466 1.00 46.97 178 LYS A N 1
ATOM 1454 C CA . LYS A 1 178 ? 20.782 18.028 -19.316 1.00 46.97 178 LYS A CA 1
ATOM 1455 C C . LYS A 1 178 ? 19.647 18.733 -18.556 1.00 46.97 178 LYS A C 1
ATOM 1457 O O . LYS A 1 178 ? 18.911 19.506 -19.164 1.00 46.97 178 LYS A O 1
ATOM 1462 N N . ARG A 1 179 ? 19.513 18.518 -17.239 1.00 41.50 179 ARG A N 1
ATOM 1463 C CA . ARG A 1 179 ? 18.555 19.238 -16.369 1.00 41.50 179 ARG A CA 1
ATOM 1464 C C . ARG A 1 179 ? 19.070 20.598 -15.864 1.00 41.50 179 ARG A C 1
ATOM 1466 O O . ARG A 1 179 ? 18.254 21.469 -15.576 1.00 41.50 179 ARG A O 1
ATOM 1473 N N . LEU A 1 180 ? 20.387 20.822 -15.824 1.00 38.28 180 LEU A N 1
ATOM 1474 C CA . LEU A 1 180 ? 21.037 22.041 -15.305 1.00 38.28 180 LEU A CA 1
ATOM 1475 C C . LEU A 1 180 ? 20.890 23.298 -16.187 1.00 38.28 180 LEU A C 1
ATOM 1477 O O . LEU A 1 180 ? 21.355 24.369 -15.803 1.00 38.28 180 LEU A O 1
ATOM 1481 N N . GLY A 1 181 ? 20.180 23.215 -17.317 1.00 42.19 181 GLY A N 1
ATOM 1482 C CA . GLY A 1 181 ? 19.667 24.400 -18.019 1.00 42.19 181 GLY A CA 1
ATOM 1483 C C . GLY A 1 181 ? 18.582 25.158 -17.234 1.00 42.19 181 GLY A C 1
ATOM 1484 O O . GLY A 1 181 ? 18.231 26.280 -17.594 1.00 42.19 181 GLY A O 1
ATOM 1485 N N . LYS A 1 182 ? 18.059 24.577 -16.145 1.00 50.00 182 LYS A N 1
ATOM 1486 C CA . LYS A 1 182 ? 17.190 25.247 -15.172 1.00 50.00 182 LYS A CA 1
ATOM 1487 C C . LYS A 1 182 ? 17.919 25.326 -13.829 1.00 50.00 182 LYS A C 1
ATOM 1489 O O . LYS A 1 182 ? 18.317 24.303 -13.282 1.00 50.00 182 LYS A O 1
ATOM 1494 N N . LYS A 1 183 ? 18.103 26.543 -13.301 1.00 36.97 183 LYS A N 1
ATOM 1495 C CA . LYS A 1 183 ? 18.635 26.781 -11.947 1.00 36.97 183 LYS A CA 1
ATOM 1496 C C . LYS A 1 183 ? 17.725 26.091 -10.927 1.00 36.97 183 LYS A C 1
ATOM 1498 O O . LYS A 1 183 ? 16.583 26.510 -10.765 1.00 36.97 183 LYS A O 1
ATOM 1503 N N . ILE A 1 184 ? 18.233 25.064 -10.253 1.00 48.03 184 ILE A N 1
ATOM 1504 C CA . ILE A 1 184 ? 17.569 24.419 -9.117 1.00 48.03 184 ILE A CA 1
ATOM 1505 C C . ILE A 1 184 ? 18.493 24.533 -7.904 1.00 48.03 184 ILE A C 1
ATOM 1507 O O . ILE A 1 184 ? 19.715 24.432 -8.022 1.00 48.03 184 ILE A O 1
ATOM 1511 N N . ASP A 1 185 ? 17.880 24.804 -6.759 1.00 47.66 185 ASP A N 1
ATOM 1512 C CA . ASP A 1 185 ? 18.508 25.017 -5.462 1.00 47.66 185 ASP A CA 1
ATOM 1513 C C . ASP A 1 185 ? 18.857 23.670 -4.799 1.00 47.66 185 ASP A C 1
ATOM 1515 O O . ASP A 1 185 ? 18.006 22.978 -4.237 1.00 47.66 185 ASP A O 1
ATOM 1519 N N . ILE A 1 186 ? 20.126 23.274 -4.924 1.00 44.66 186 ILE A N 1
ATOM 1520 C CA . ILE A 1 186 ? 20.651 21.938 -4.590 1.00 44.66 186 ILE A CA 1
ATOM 1521 C C . ILE A 1 186 ? 20.519 21.603 -3.093 1.00 44.66 186 ILE A C 1
ATOM 1523 O O . ILE A 1 186 ? 20.491 20.427 -2.726 1.00 44.66 186 ILE A O 1
ATOM 1527 N N . GLU A 1 187 ? 20.420 22.595 -2.207 1.00 44.94 187 GLU A N 1
ATOM 1528 C CA . GLU A 1 187 ? 20.280 22.332 -0.770 1.00 44.94 187 GLU A CA 1
ATOM 1529 C C . GLU A 1 187 ? 18.874 21.874 -0.377 1.00 44.94 187 GLU A C 1
ATOM 1531 O O . GLU A 1 187 ? 18.722 21.118 0.585 1.00 44.94 187 GLU A O 1
ATOM 1536 N N . LYS A 1 188 ? 17.854 22.243 -1.158 1.00 47.56 188 LYS A N 1
ATOM 1537 C CA . LYS A 1 188 ? 16.460 21.874 -0.887 1.00 47.56 188 LYS A CA 1
ATOM 1538 C C . LYS A 1 188 ? 16.153 20.418 -1.261 1.00 47.56 188 LYS A C 1
ATOM 1540 O O . LYS A 1 188 ? 15.362 19.765 -0.581 1.00 47.56 188 LYS A O 1
ATOM 1545 N N . ASP A 1 189 ? 16.845 19.883 -2.267 1.00 47.03 189 ASP A N 1
ATOM 1546 C CA . ASP A 1 189 ? 16.577 18.556 -2.842 1.00 47.03 189 ASP A CA 1
ATOM 1547 C C . ASP A 1 189 ? 17.361 17.404 -2.186 1.00 47.03 189 ASP A C 1
ATOM 1549 O O . ASP A 1 189 ? 17.074 16.231 -2.435 1.00 47.03 189 ASP A O 1
ATOM 1553 N N . LYS A 1 190 ? 18.312 17.695 -1.285 1.00 47.06 190 LYS A N 1
ATOM 1554 C CA . LYS A 1 190 ? 19.077 16.654 -0.565 1.00 47.06 190 LYS A CA 1
ATOM 1555 C C . LYS A 1 190 ? 18.215 15.771 0.348 1.00 47.06 190 LYS A C 1
ATOM 1557 O O . LYS A 1 190 ? 18.625 14.654 0.647 1.00 47.06 190 LYS A O 1
ATOM 1562 N N . LYS A 1 191 ? 17.035 16.232 0.780 1.00 45.47 191 LYS A N 1
ATOM 1563 C CA . LYS A 1 191 ? 16.132 15.463 1.662 1.00 45.47 191 LYS A CA 1
ATOM 1564 C C . LYS A 1 191 ? 15.295 14.394 0.945 1.00 45.47 191 LYS A C 1
ATOM 1566 O O . LYS A 1 191 ? 14.786 13.503 1.616 1.00 45.47 191 LYS A O 1
ATOM 1571 N N . ASN A 1 192 ? 15.211 14.440 -0.386 1.00 44.91 192 ASN A N 1
ATOM 1572 C CA . ASN A 1 192 ? 14.364 13.548 -1.193 1.00 44.91 192 ASN A CA 1
ATOM 1573 C C . ASN A 1 192 ? 15.183 12.562 -2.043 1.00 44.91 192 ASN A C 1
ATOM 1575 O O . ASN A 1 192 ? 14.695 11.999 -3.022 1.00 44.91 192 ASN A O 1
ATOM 1579 N N . PHE A 1 193 ? 16.467 12.391 -1.724 1.00 45.91 193 PHE A N 1
ATOM 1580 C CA . PHE A 1 193 ? 17.364 11.592 -2.544 1.00 45.91 193 PHE A CA 1
ATOM 1581 C C . PHE A 1 193 ? 17.333 10.131 -2.101 1.00 45.91 193 PHE A C 1
ATOM 1583 O O . PHE A 1 193 ? 17.908 9.771 -1.076 1.00 45.91 193 PHE A O 1
ATOM 1590 N N . ILE A 1 194 ? 16.700 9.281 -2.910 1.00 52.56 194 ILE A N 1
ATOM 1591 C CA . ILE A 1 194 ? 16.789 7.827 -2.757 1.00 52.56 194 ILE A CA 1
ATOM 1592 C C . ILE A 1 194 ? 18.281 7.437 -2.812 1.00 52.56 194 ILE A C 1
ATOM 1594 O O . ILE A 1 194 ? 18.955 7.770 -3.802 1.00 52.56 194 ILE A O 1
ATOM 1598 N N . PRO A 1 195 ? 18.821 6.755 -1.782 1.00 53.59 195 PRO A N 1
ATOM 1599 C CA . PRO A 1 195 ? 20.201 6.288 -1.768 1.00 53.59 195 PRO A CA 1
ATOM 1600 C C . PRO A 1 195 ? 20.560 5.550 -3.060 1.00 53.59 195 PRO A C 1
ATOM 1602 O O . PRO A 1 195 ? 19.761 4.783 -3.602 1.00 53.59 195 PRO A O 1
ATOM 1605 N N . ALA A 1 196 ? 21.771 5.782 -3.575 1.00 46.38 196 ALA A N 1
ATOM 1606 C CA . ALA A 1 196 ? 22.215 5.205 -4.846 1.00 46.38 196 ALA A CA 1
ATOM 1607 C C . ALA A 1 196 ? 22.077 3.673 -4.883 1.00 46.38 196 ALA A C 1
ATOM 1609 O O . ALA A 1 196 ? 21.713 3.121 -5.915 1.00 46.38 196 ALA A O 1
ATOM 1610 N N . GLU A 1 197 ? 22.271 3.017 -3.741 1.00 42.00 197 GLU A N 1
ATOM 1611 C CA . GLU A 1 197 ? 22.116 1.573 -3.575 1.00 42.00 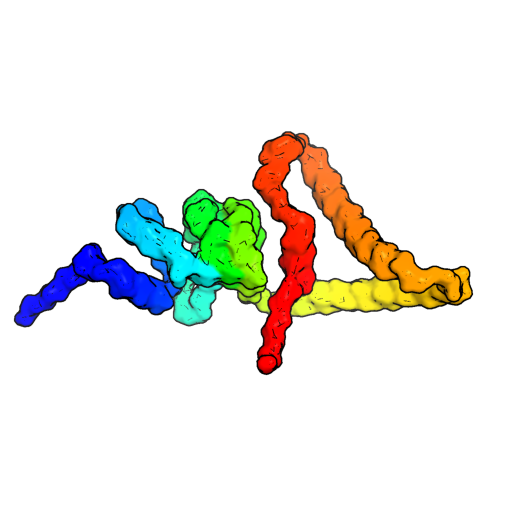197 GLU A CA 1
ATOM 1612 C C . GLU A 1 197 ? 20.686 1.077 -3.855 1.00 42.00 197 GLU A C 1
ATOM 1614 O O . GLU A 1 197 ? 20.500 0.067 -4.530 1.00 42.00 197 GLU A O 1
ATOM 1619 N N . ILE A 1 198 ? 19.665 1.812 -3.405 1.00 51.53 198 ILE A N 1
ATOM 1620 C CA . ILE A 1 198 ? 18.257 1.453 -3.624 1.00 51.53 198 ILE A CA 1
ATOM 1621 C C . ILE A 1 198 ? 17.886 1.649 -5.099 1.00 51.53 198 ILE A C 1
ATOM 1623 O O . ILE A 1 198 ? 17.228 0.796 -5.690 1.00 51.53 198 ILE A O 1
ATOM 1627 N N . ARG A 1 199 ? 18.387 2.715 -5.738 1.00 53.47 199 ARG A N 1
ATOM 1628 C CA . ARG A 1 199 ? 18.188 2.932 -7.182 1.00 53.47 199 ARG A CA 1
ATOM 1629 C C . ARG A 1 199 ? 18.798 1.818 -8.021 1.00 53.47 199 ARG A C 1
ATOM 1631 O O . ARG A 1 199 ? 18.178 1.401 -8.986 1.00 53.47 199 ARG A O 1
ATOM 1638 N N . ILE A 1 200 ? 19.974 1.322 -7.644 1.00 45.94 200 ILE A N 1
ATOM 1639 C CA . ILE A 1 200 ? 20.633 0.200 -8.322 1.00 45.94 200 ILE A CA 1
ATOM 1640 C C . ILE A 1 200 ? 19.784 -1.075 -8.191 1.00 45.94 200 ILE A C 1
ATOM 1642 O O . ILE A 1 200 ? 19.521 -1.722 -9.199 1.00 45.94 200 ILE A O 1
ATOM 1646 N N . LYS A 1 201 ? 19.267 -1.400 -6.999 1.00 47.81 201 LYS A N 1
ATOM 1647 C CA . LYS A 1 201 ? 18.410 -2.588 -6.792 1.00 47.81 201 LYS A CA 1
ATOM 1648 C C . LYS A 1 201 ? 17.098 -2.524 -7.589 1.00 47.81 201 LYS A C 1
ATOM 1650 O O . LYS A 1 201 ? 16.721 -3.509 -8.215 1.00 47.81 201 LYS A O 1
ATOM 1655 N N . ILE A 1 202 ? 16.463 -1.350 -7.646 1.00 54.84 202 ILE A N 1
ATOM 1656 C CA . ILE A 1 202 ? 15.261 -1.109 -8.466 1.00 54.84 202 ILE A CA 1
ATOM 1657 C C . ILE A 1 202 ? 15.579 -1.232 -9.965 1.00 54.84 202 ILE A C 1
ATOM 1659 O O . ILE A 1 202 ? 14.794 -1.801 -10.716 1.00 54.84 202 ILE A O 1
ATOM 1663 N N . TRP A 1 203 ? 16.730 -0.721 -10.412 1.00 45.62 203 TRP A N 1
ATOM 1664 C CA . TRP A 1 203 ? 17.087 -0.679 -11.835 1.00 45.62 203 TRP A CA 1
ATOM 1665 C C . TRP A 1 203 ? 17.577 -2.025 -12.387 1.00 45.62 203 TRP A C 1
ATOM 1667 O O . TRP A 1 203 ? 17.420 -2.282 -13.577 1.00 45.62 203 TRP A O 1
ATOM 1677 N N . PHE A 1 204 ? 18.136 -2.894 -11.538 1.00 41.97 204 PHE A N 1
ATOM 1678 C CA . PHE A 1 204 ? 18.561 -4.245 -11.923 1.00 41.97 204 PHE A CA 1
ATOM 1679 C C . PHE A 1 204 ? 17.495 -5.329 -11.712 1.00 41.97 204 PHE A C 1
ATOM 1681 O O . PHE A 1 204 ? 17.738 -6.467 -12.100 1.00 41.97 204 PHE A O 1
ATOM 1688 N N . GLY A 1 205 ? 16.334 -5.019 -11.121 1.00 41.19 205 GLY A N 1
ATOM 1689 C CA . GLY A 1 205 ? 15.282 -6.021 -10.906 1.00 41.19 205 GLY A CA 1
ATOM 1690 C C . GLY A 1 205 ? 15.737 -7.219 -10.059 1.00 41.19 205 GLY A C 1
ATOM 1691 O O . GLY A 1 205 ? 15.287 -8.336 -10.279 1.00 41.19 205 GLY A O 1
ATOM 1692 N N . LEU A 1 206 ? 16.653 -7.010 -9.112 1.00 38.62 206 LEU A N 1
ATOM 1693 C CA . LEU A 1 206 ? 17.125 -8.045 -8.187 1.00 38.62 206 LEU A CA 1
ATOM 1694 C C . LEU A 1 206 ? 16.444 -7.759 -6.835 1.00 38.62 206 LEU A C 1
ATOM 1696 O O . LEU A 1 206 ? 16.769 -6.755 -6.204 1.00 38.62 206 LEU A O 1
ATOM 1700 N N . SER A 1 207 ? 15.432 -8.503 -6.376 1.00 41.00 207 SER A N 1
ATOM 1701 C CA . SER A 1 207 ? 15.265 -9.964 -6.421 1.00 41.00 207 SER A CA 1
ATOM 1702 C C . SER A 1 207 ? 14.044 -10.458 -7.217 1.00 41.00 207 SER A C 1
ATOM 1704 O O . SER A 1 207 ? 12.902 -10.200 -6.840 1.00 41.00 207 SER A O 1
ATOM 1706 N N . ILE A 1 208 ? 14.294 -11.276 -8.243 1.00 39.97 208 ILE A N 1
ATOM 1707 C CA . ILE A 1 208 ? 13.338 -12.253 -8.780 1.00 39.97 208 ILE A CA 1
ATOM 1708 C C . ILE A 1 208 ? 13.476 -13.506 -7.910 1.00 39.97 208 ILE A C 1
ATOM 1710 O O . ILE A 1 208 ? 14.540 -14.122 -7.887 1.00 39.97 208 ILE A O 1
ATOM 1714 N N . HIS A 1 209 ? 12.429 -13.870 -7.172 1.00 31.81 209 HIS A N 1
ATOM 1715 C CA . HIS A 1 209 ? 12.271 -15.255 -6.738 1.00 31.81 209 HIS A CA 1
ATOM 1716 C C . HIS A 1 209 ? 11.598 -16.012 -7.886 1.00 31.81 209 HIS A C 1
ATOM 1718 O O . HIS A 1 209 ? 10.413 -15.804 -8.142 1.00 31.81 209 HIS A O 1
ATOM 1724 N N . GLU A 1 210 ? 12.355 -16.863 -8.580 1.00 32.12 210 GLU A N 1
ATOM 1725 C CA . GLU A 1 210 ? 11.789 -18.036 -9.250 1.00 32.12 210 GLU A CA 1
ATOM 1726 C C . GLU A 1 210 ? 11.477 -19.076 -8.157 1.00 32.12 210 GLU A C 1
ATOM 1728 O O . GLU A 1 210 ? 12.293 -19.293 -7.260 1.00 32.12 210 GLU A O 1
ATOM 1733 N N . GLN A 1 211 ? 10.266 -19.643 -8.195 1.00 31.80 211 GLN A N 1
ATOM 1734 C CA . GLN A 1 211 ? 9.882 -20.858 -7.453 1.00 31.80 211 GLN A CA 1
ATOM 1735 C C . GLN A 1 211 ? 10.819 -22.005 -7.900 1.00 31.80 211 GLN A C 1
ATOM 1737 O O . GLN A 1 211 ? 11.203 -22.030 -9.068 1.00 31.80 211 GLN A O 1
ATOM 1742 N N . ASP A 1 212 ? 11.306 -22.919 -7.055 1.00 31.41 212 ASP A N 1
ATOM 1743 C CA . ASP A 1 212 ? 10.632 -23.673 -5.981 1.00 31.41 212 ASP A CA 1
ATOM 1744 C C . ASP A 1 212 ? 11.135 -23.423 -4.544 1.00 31.41 212 ASP A C 1
ATOM 1746 O O . ASP A 1 212 ? 12.368 -23.392 -4.312 1.00 31.41 212 ASP A O 1
#

pLDDT: mean 71.23, std 23.35, range [31.41, 98.0]

Sequence (212 aa):
MERSCVQLEDLPDEILLIIFQNLYNCDVLYSFLGLNTRLDTILNDSIFTRNLTLIKPIHSSSYEFTDIILDRFCFEILPRINDKIERLNIESSFMERILLATNYPNLHTLGLYGFVAETGGEVFYEQLKLNAKTSQEIIEVLENSQQNLKHLQSEYFIHQMLIVVAIFMQKVQTITSKRLGKKIDIEKDKKNFIPAEIRIKIWFGLSIHEQD